Protein AF-A0A2G6C4S9-F1 (afdb_monomer)

Mean predicted aligned error: 8.13 Å

pLDDT: mean 86.04, std 10.57, range [40.78, 97.69]

Nearest PDB structures (foldseek):
  6byg-assembly1_B  TM=5.127E-01  e=8.769E-01  Xanthomonas citri pv. citri str. 306
  4c2i-assembly1_M  TM=1.473E-01  e=7.678E+00  Homo sapiens

Sequence (229 aa):
MTTTDKTKGFTIVELTLAILFVSILLLAFAVVTIRIGHMYEKGITIKTINQIGRETMDSLRRDVRRSESFLELKNSDSDNGNFRLCLKNVVYLGNYGKMLNSDSPGIDATRFKIDGKPARLVRIEGNDVRDKYCADVPKYDITADKRSELLVSDNTELAVHKLAVSPAVTHGISKLYKLDIEVGTNKKGSLDNNTRCRINHDDSLGAKPDFDYCSVVEFTTFVRIGGVE

Secondary structure (DSSP, 8-state):
--------PPPHHHHHHHHHHHHHHHHHHHHHHHHHHHHHHHHHHHHHHHHHHHHHHHHHHHHHHHHTT-EEEE---TTT-EEEEEESSEEEEEEBHHHHT---HHHHTTS-EETTEEPSSEEEESSSHHHHHSSSS---EESSSEEEESS--SS--EEEEEEEEEEEEEETTEEEEEEEEEEEE--TTSB-TTSPBP-S--GGGSS---TTT--EEEEEEEEEE----

Structure (mmCIF, N/CA/C/O backbone):
data_AF-A0A2G6C4S9-F1
#
_entry.id   AF-A0A2G6C4S9-F1
#
loop_
_atom_site.group_PDB
_atom_site.id
_atom_site.type_symbol
_atom_site.label_atom_id
_atom_site.label_alt_id
_atom_site.label_comp_id
_atom_site.label_asym_id
_atom_site.label_entity_id
_atom_site.label_seq_id
_atom_site.pdbx_PDB_ins_code
_atom_site.Cartn_x
_atom_site.Cartn_y
_atom_site.Cartn_z
_atom_site.occupancy
_atom_site.B_iso_or_equiv
_atom_site.auth_seq_id
_atom_site.auth_comp_id
_atom_site.auth_asym_id
_atom_site.auth_atom_id
_atom_site.pdbx_PDB_model_num
ATOM 1 N N . MET A 1 1 ? -31.822 -24.198 77.651 1.00 41.78 1 MET A N 1
ATOM 2 C CA . MET A 1 1 ? -32.301 -22.835 77.341 1.00 41.78 1 MET A CA 1
ATOM 3 C C . MET A 1 1 ? -31.693 -22.458 76.000 1.00 41.78 1 MET A C 1
ATOM 5 O O . MET A 1 1 ? -30.504 -22.196 75.929 1.00 41.78 1 MET A O 1
ATOM 9 N N . THR A 1 2 ? -32.455 -22.638 74.925 1.00 48.66 2 THR A N 1
ATOM 10 C CA . THR A 1 2 ? -32.004 -22.493 73.533 1.00 48.66 2 THR A CA 1
ATOM 11 C C . THR A 1 2 ? -32.031 -21.021 73.140 1.00 48.66 2 THR A C 1
ATOM 13 O O . THR A 1 2 ? -33.081 -20.386 73.206 1.00 48.66 2 THR A O 1
ATOM 16 N N . THR A 1 3 ? -30.880 -20.467 72.773 1.00 55.19 3 THR A N 1
ATOM 17 C CA . THR A 1 3 ? -30.750 -19.100 72.267 1.00 55.19 3 THR A CA 1
ATOM 18 C C . THR A 1 3 ? -31.385 -19.009 70.883 1.00 55.19 3 THR A C 1
ATOM 20 O O . THR A 1 3 ? -30.900 -19.615 69.933 1.00 55.19 3 THR A O 1
ATOM 23 N N . THR A 1 4 ? -32.494 -18.283 70.779 1.00 60.00 4 THR A N 1
ATOM 24 C CA . THR A 1 4 ? -33.170 -17.983 69.515 1.00 60.00 4 THR A CA 1
ATOM 25 C C . THR A 1 4 ? -32.316 -17.000 68.716 1.00 60.00 4 THR A C 1
ATOM 27 O O . THR A 1 4 ? -32.185 -15.837 69.104 1.00 60.00 4 THR A O 1
ATOM 30 N N . ASP A 1 5 ? -31.723 -17.459 67.616 1.00 60.75 5 ASP A N 1
ATOM 31 C CA . ASP A 1 5 ? -30.986 -16.599 66.692 1.00 60.75 5 ASP A CA 1
ATOM 32 C C . ASP A 1 5 ? -31.937 -15.575 66.057 1.00 60.75 5 ASP A C 1
ATOM 34 O O . ASP A 1 5 ? -32.899 -15.923 65.368 1.00 60.75 5 ASP A O 1
ATOM 38 N N . LYS A 1 6 ? -31.686 -14.285 66.303 1.00 61.12 6 LYS A N 1
ATOM 39 C CA . LYS A 1 6 ? -32.381 -13.186 65.621 1.00 61.12 6 LYS A CA 1
ATOM 40 C C . LYS A 1 6 ? -31.853 -13.095 64.191 1.00 61.12 6 LYS A C 1
ATOM 42 O O . LYS A 1 6 ? -30.813 -12.484 63.952 1.00 61.12 6 LYS A O 1
ATOM 47 N N . THR A 1 7 ? -32.593 -13.642 63.234 1.00 65.56 7 THR A N 1
ATOM 48 C CA . THR A 1 7 ? -32.354 -13.420 61.805 1.00 65.56 7 THR A CA 1
ATOM 49 C C . THR A 1 7 ? -32.662 -11.961 61.460 1.00 65.56 7 THR A C 1
ATOM 51 O O . THR A 1 7 ? -33.813 -11.537 61.363 1.00 65.56 7 THR A O 1
ATOM 54 N N . LYS A 1 8 ? -31.616 -11.140 61.323 1.00 72.00 8 LYS A N 1
ATOM 55 C CA . LYS A 1 8 ? -31.745 -9.772 60.809 1.00 72.00 8 LYS A CA 1
ATOM 56 C C . LYS A 1 8 ? -31.978 -9.841 59.297 1.00 72.00 8 LYS A C 1
ATOM 58 O O . LYS A 1 8 ? -31.098 -10.278 58.564 1.00 72.00 8 LYS A O 1
ATOM 63 N N . GLY A 1 9 ? -33.166 -9.442 58.846 1.00 73.62 9 GLY A N 1
ATOM 64 C CA . GLY A 1 9 ? -33.455 -9.230 57.426 1.00 73.62 9 GLY A CA 1
ATOM 65 C C . GLY A 1 9 ? -32.847 -7.919 56.924 1.00 73.62 9 GLY A C 1
ATOM 66 O O . GLY A 1 9 ? -32.728 -6.963 57.690 1.00 73.62 9 GLY A O 1
ATOM 67 N N . PHE A 1 10 ? -32.468 -7.877 55.646 1.00 77.81 10 PHE A N 1
ATOM 68 C CA . PHE A 1 10 ? -32.038 -6.645 54.983 1.00 77.81 10 PHE A CA 1
ATOM 69 C C . PHE A 1 10 ? -33.225 -5.711 54.745 1.00 77.81 10 PHE A C 1
ATOM 71 O O . PHE A 1 10 ? -34.331 -6.160 54.430 1.00 77.81 10 PHE A O 1
ATOM 78 N N . THR A 1 11 ? -32.994 -4.405 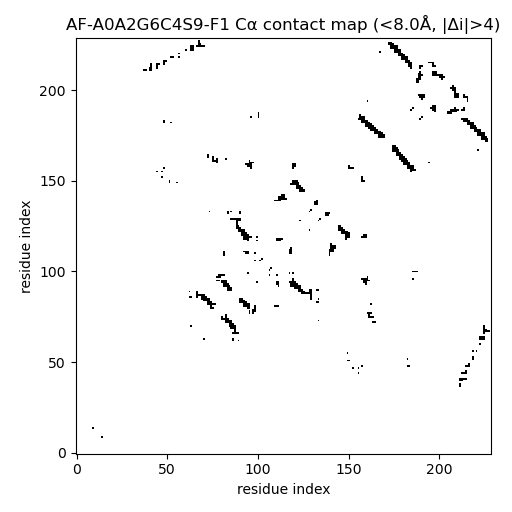54.856 1.00 89.56 11 THR A N 1
ATOM 79 C CA . THR A 1 11 ? -33.995 -3.417 54.444 1.00 89.56 11 THR A CA 1
ATOM 80 C C . THR A 1 11 ? -34.101 -3.366 52.919 1.00 89.56 11 THR A C 1
ATOM 82 O O . THR A 1 11 ? -33.126 -3.590 52.200 1.00 89.56 11 THR A O 1
ATOM 85 N N . ILE A 1 12 ? -35.288 -3.032 52.401 1.00 88.69 12 ILE A N 1
ATOM 86 C CA . ILE A 1 12 ? -35.506 -2.872 50.952 1.00 88.69 12 ILE A CA 1
ATOM 87 C C . ILE A 1 12 ? -34.517 -1.849 50.370 1.00 88.69 12 ILE A C 1
ATOM 89 O O . ILE A 1 12 ? -33.987 -2.055 49.282 1.00 88.69 12 ILE A O 1
ATOM 93 N N . VAL A 1 13 ? -34.205 -0.786 51.117 1.00 91.88 13 VAL A N 1
ATOM 94 C CA . VAL A 1 13 ? -33.258 0.251 50.687 1.00 91.88 13 VAL A CA 1
ATOM 95 C C . VAL A 1 13 ? -31.841 -0.311 50.529 1.00 91.88 13 VAL A C 1
ATOM 97 O O . VAL A 1 13 ? -31.242 -0.113 49.474 1.00 91.88 13 VAL A O 1
ATOM 100 N N . GLU A 1 14 ? -31.324 -1.071 51.501 1.00 88.19 14 GLU A N 1
ATOM 101 C CA . GLU A 1 14 ? -30.006 -1.723 51.391 1.00 88.19 14 GLU A CA 1
ATOM 102 C C . GLU A 1 14 ? -29.942 -2.691 50.207 1.00 88.19 14 GLU A C 1
ATOM 104 O O . GLU A 1 14 ? -28.963 -2.693 49.460 1.00 88.19 14 GLU A O 1
ATOM 109 N N . LEU A 1 15 ? -31.007 -3.470 49.988 1.00 89.50 15 LEU A N 1
ATOM 110 C CA . LEU A 1 15 ? -31.081 -4.404 48.867 1.00 89.50 15 LEU A CA 1
ATOM 111 C C . LEU A 1 15 ? -31.078 -3.669 47.518 1.00 89.50 15 LEU A C 1
ATOM 113 O O . LEU A 1 15 ? -30.343 -4.049 46.608 1.00 89.50 15 LEU A O 1
ATOM 117 N N . THR A 1 16 ? -31.860 -2.595 47.382 1.00 93.50 16 THR A N 1
ATOM 118 C CA . THR A 1 16 ? -31.899 -1.806 46.139 1.00 93.50 16 THR A CA 1
ATOM 119 C C . THR A 1 16 ? -30.567 -1.115 45.847 1.00 93.50 16 THR A C 1
ATOM 121 O O . THR A 1 16 ? -30.124 -1.123 44.699 1.00 93.50 16 THR A O 1
ATOM 124 N N . LEU A 1 17 ? -29.877 -0.597 46.870 1.00 93.12 17 LEU A N 1
ATOM 125 C CA . LEU A 1 17 ? -28.541 -0.011 46.724 1.00 93.12 17 LEU A CA 1
ATOM 126 C C . LEU A 1 17 ? -27.495 -1.054 46.315 1.00 93.12 17 LEU A C 1
ATOM 128 O O . LEU A 1 17 ? -26.679 -0.786 45.433 1.00 93.12 17 LEU A O 1
ATOM 132 N N . ALA A 1 18 ? -27.546 -2.254 46.900 1.00 94.12 18 ALA A N 1
ATOM 133 C CA . A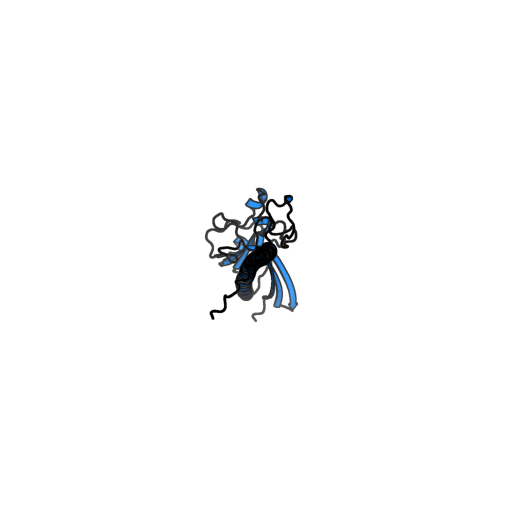LA A 1 18 ? -26.653 -3.348 46.529 1.00 94.12 18 ALA A CA 1
ATOM 134 C C . ALA A 1 18 ? -26.842 -3.765 45.059 1.00 94.12 18 ALA A C 1
ATOM 136 O O . ALA A 1 18 ? -25.866 -3.902 44.322 1.00 94.12 18 ALA A O 1
ATOM 137 N N . ILE A 1 19 ? -28.090 -3.902 44.599 1.00 94.69 19 ILE A N 1
ATOM 138 C CA . ILE A 1 19 ? -28.402 -4.267 43.207 1.00 94.69 19 ILE A CA 1
ATOM 139 C C . ILE A 1 19 ? -27.981 -3.162 42.227 1.00 94.69 19 ILE A C 1
ATOM 141 O O . ILE A 1 19 ? -27.442 -3.465 41.158 1.00 94.69 19 ILE A O 1
ATOM 145 N N . LEU A 1 20 ? -28.175 -1.886 42.580 1.00 96.56 20 LEU A N 1
ATOM 146 C CA . LEU A 1 20 ? -27.710 -0.752 41.772 1.00 96.56 20 LEU A CA 1
ATOM 147 C C . LEU A 1 20 ? -26.190 -0.783 41.590 1.00 96.56 20 LEU A C 1
ATOM 149 O O . LEU A 1 20 ? -25.705 -0.649 40.466 1.00 96.56 20 LEU A O 1
ATOM 153 N N . PHE A 1 21 ? -25.443 -1.022 42.669 1.00 96.44 21 PHE A N 1
ATOM 154 C CA . PHE A 1 21 ? -23.988 -1.121 42.606 1.00 96.44 21 PHE A CA 1
ATOM 155 C C . PHE A 1 21 ? -23.528 -2.264 41.689 1.00 96.44 21 PHE A C 1
ATOM 157 O O . PHE A 1 21 ? -22.690 -2.054 40.811 1.00 96.44 21 PHE A O 1
ATOM 164 N N . VAL A 1 22 ? -24.126 -3.452 41.828 1.00 96.38 22 VAL A N 1
ATOM 165 C CA . VAL A 1 22 ? -23.816 -4.609 40.968 1.00 96.38 22 VAL A CA 1
ATOM 166 C C . VAL A 1 22 ? -24.145 -4.319 39.500 1.00 96.38 22 VAL A C 1
ATOM 168 O O . VAL A 1 22 ? -23.368 -4.669 38.615 1.00 96.38 22 VAL A O 1
ATOM 171 N N . SER A 1 23 ? -25.253 -3.632 39.225 1.00 97.69 23 SER A N 1
ATOM 172 C CA . SER A 1 23 ? -25.663 -3.293 37.856 1.00 97.69 23 SER A CA 1
ATOM 173 C C . SER A 1 23 ? -24.677 -2.339 37.177 1.00 97.69 23 SER A C 1
ATOM 175 O O . SER A 1 23 ? -24.287 -2.559 36.030 1.00 97.69 23 SER A O 1
ATOM 177 N N . ILE A 1 24 ? -24.223 -1.306 37.895 1.00 96.94 24 ILE A N 1
ATOM 178 C CA . ILE A 1 24 ? -23.213 -0.364 37.392 1.00 96.94 24 ILE A CA 1
ATOM 179 C C . ILE A 1 24 ? -21.886 -1.089 37.143 1.00 96.94 24 ILE A C 1
ATOM 181 O O . ILE A 1 24 ? -21.251 -0.863 36.114 1.00 96.94 24 ILE A O 1
ATOM 185 N N . LEU A 1 25 ? -21.490 -1.995 38.043 1.00 97.62 25 LEU A N 1
ATOM 186 C CA . LEU A 1 25 ? -20.275 -2.795 37.891 1.00 97.62 25 LEU A CA 1
ATOM 187 C C . LEU A 1 25 ? -20.324 -3.674 36.631 1.00 97.62 25 LEU A C 1
ATOM 189 O O . LEU A 1 25 ? -19.357 -3.718 35.870 1.00 97.62 25 LEU A O 1
ATOM 193 N N . LEU A 1 26 ? -21.456 -4.337 36.380 1.00 97.62 26 LEU A N 1
ATOM 194 C CA . LEU A 1 26 ? -21.651 -5.160 35.184 1.00 97.62 26 LEU A CA 1
ATOM 195 C C . LEU A 1 26 ? -21.616 -4.325 33.899 1.00 97.62 26 LEU A C 1
ATOM 197 O O . LEU A 1 26 ? -21.018 -4.750 32.912 1.00 97.62 26 LEU A O 1
ATOM 201 N N . LEU A 1 27 ? -22.201 -3.125 33.912 1.00 97.06 27 LEU A N 1
ATOM 202 C CA . LEU A 1 27 ? -22.158 -2.217 32.766 1.00 97.06 27 LEU A CA 1
ATOM 203 C C . LEU A 1 27 ? -20.731 -1.729 32.496 1.00 97.06 27 LEU A C 1
ATOM 205 O O . LEU A 1 27 ? -20.285 -1.737 31.348 1.00 97.06 27 LEU A O 1
ATOM 209 N N . ALA A 1 28 ? -19.990 -1.363 33.544 1.00 96.81 28 ALA A N 1
ATOM 210 C CA . ALA A 1 28 ? -18.587 -0.982 33.423 1.00 96.81 28 ALA A CA 1
ATOM 211 C C . ALA A 1 28 ? -17.751 -2.120 32.818 1.00 96.81 28 ALA A C 1
ATOM 213 O O . ALA A 1 28 ? -16.982 -1.886 31.884 1.00 96.81 28 ALA A O 1
ATOM 214 N N . PHE A 1 29 ? -17.951 -3.356 33.285 1.00 96.94 29 PHE A N 1
ATOM 215 C CA . PHE A 1 29 ? -17.290 -4.532 32.724 1.00 96.94 29 PHE A CA 1
ATOM 216 C C . PHE A 1 29 ? -17.624 -4.727 31.239 1.00 96.94 29 PHE A C 1
ATOM 218 O O . PHE A 1 29 ? -16.713 -4.867 30.425 1.00 96.94 29 PHE A O 1
ATOM 225 N N . ALA A 1 30 ? -18.904 -4.650 30.866 1.00 96.94 30 ALA A N 1
ATOM 226 C CA . ALA A 1 30 ? -19.335 -4.794 29.477 1.00 96.94 30 ALA A CA 1
ATOM 227 C C . ALA A 1 30 ? -18.672 -3.759 28.551 1.00 96.94 30 ALA A C 1
ATOM 229 O O . ALA A 1 30 ? -18.169 -4.111 27.482 1.00 96.94 30 ALA A O 1
ATOM 230 N N . VAL A 1 31 ? -18.604 -2.492 28.975 1.00 96.19 31 VAL A N 1
ATOM 231 C CA . VAL A 1 31 ? -17.927 -1.433 28.212 1.00 96.19 31 VAL A CA 1
ATOM 232 C C . VAL A 1 31 ? -16.438 -1.738 28.052 1.00 96.19 31 VAL A C 1
ATOM 234 O O . VAL A 1 31 ? -15.907 -1.601 26.950 1.00 96.19 31 VAL A O 1
ATOM 237 N N . VAL A 1 32 ? -15.760 -2.181 29.113 1.00 96.44 32 VAL A N 1
ATOM 238 C CA . VAL A 1 32 ? -14.334 -2.539 29.052 1.00 96.44 32 VAL A CA 1
ATOM 239 C C . VAL A 1 32 ? -14.096 -3.686 28.070 1.00 96.44 32 VAL A C 1
ATOM 241 O O . VAL A 1 32 ? -13.198 -3.587 27.236 1.00 96.44 32 VAL A O 1
ATOM 244 N N . THR A 1 33 ? -14.918 -4.738 28.100 1.00 95.62 33 THR A N 1
ATOM 245 C CA . THR A 1 33 ? -14.799 -5.864 27.163 1.00 95.62 33 THR A CA 1
ATOM 246 C C . THR A 1 33 ? -14.946 -5.416 25.707 1.00 95.62 33 THR A C 1
ATOM 248 O O . THR A 1 33 ? -14.139 -5.813 24.868 1.00 95.62 33 THR A O 1
ATOM 251 N N . ILE A 1 34 ? -15.909 -4.537 25.407 1.00 92.62 34 ILE A N 1
ATOM 252 C CA . ILE A 1 34 ? -16.090 -3.973 24.058 1.00 92.62 34 ILE A CA 1
ATOM 253 C C . ILE A 1 34 ? -14.842 -3.193 23.622 1.00 92.62 34 ILE A C 1
ATOM 255 O O . ILE A 1 34 ? -14.347 -3.375 22.510 1.00 92.62 34 ILE A O 1
ATOM 259 N N . ARG A 1 35 ? -14.278 -2.358 24.506 1.00 90.50 35 ARG A N 1
ATOM 260 C CA . ARG A 1 35 ? -13.060 -1.586 24.202 1.00 90.50 35 ARG A CA 1
ATOM 261 C C . ARG A 1 35 ? -11.849 -2.477 23.937 1.00 90.50 35 ARG A C 1
ATOM 263 O O . ARG A 1 35 ? -11.090 -2.189 23.016 1.00 90.50 35 ARG A O 1
ATOM 270 N N . ILE A 1 36 ? -11.691 -3.562 24.693 1.00 92.56 36 ILE A N 1
ATOM 271 C CA . ILE A 1 36 ? -10.632 -4.551 24.453 1.00 92.56 36 ILE A CA 1
ATOM 272 C C . ILE A 1 36 ? -10.798 -5.190 23.067 1.00 92.56 36 ILE A C 1
ATOM 274 O O . ILE A 1 36 ? -9.808 -5.334 22.353 1.00 92.56 36 ILE A O 1
ATOM 278 N N . GLY A 1 37 ? -12.030 -5.517 22.662 1.00 90.62 37 GLY A N 1
ATOM 279 C CA . GLY A 1 37 ? -12.324 -6.053 21.329 1.00 90.62 37 GLY A CA 1
ATOM 280 C C . GLY A 1 37 ? -11.869 -5.120 20.203 1.00 90.62 37 GLY A C 1
ATOM 281 O O . GLY A 1 37 ? -11.103 -5.525 19.333 1.00 90.62 37 GLY A O 1
ATOM 282 N N . HIS A 1 38 ? -12.240 -3.843 20.279 1.00 89.50 38 HIS A N 1
ATOM 283 C CA . HIS A 1 38 ? -11.818 -2.829 19.307 1.00 89.50 38 HIS A CA 1
ATOM 284 C C . HIS A 1 38 ? -10.291 -2.654 19.239 1.00 89.50 38 HIS A C 1
ATOM 286 O O . HIS A 1 38 ? -9.703 -2.584 18.159 1.00 89.50 38 HIS A O 1
ATOM 292 N N . MET A 1 39 ? -9.613 -2.644 20.392 1.00 88.94 39 MET A N 1
ATOM 293 C CA . MET A 1 39 ? -8.147 -2.590 20.437 1.00 88.94 39 MET A CA 1
ATOM 294 C C . MET A 1 39 ? -7.496 -3.833 19.819 1.00 88.94 39 MET A C 1
ATOM 296 O O . MET A 1 39 ? -6.438 -3.725 19.197 1.00 88.94 39 MET A O 1
ATOM 300 N N . TYR A 1 40 ? -8.111 -5.004 19.988 1.00 92.19 40 TYR A N 1
ATOM 301 C CA . TYR A 1 40 ? -7.628 -6.256 19.419 1.00 92.19 40 TYR A CA 1
ATOM 302 C C . TYR A 1 40 ? -7.710 -6.257 17.889 1.00 92.19 40 TYR A C 1
ATOM 304 O O . TYR A 1 40 ? -6.715 -6.575 17.236 1.00 92.19 40 TYR A O 1
ATOM 312 N N . GLU A 1 41 ? -8.840 -5.832 17.316 1.00 88.38 41 GLU A N 1
ATOM 313 C CA . GLU A 1 41 ? -9.002 -5.692 15.861 1.00 88.38 41 GLU A CA 1
ATOM 314 C C . GLU A 1 41 ? -7.949 -4.749 15.276 1.00 88.38 41 GLU A C 1
ATOM 316 O O . GLU A 1 41 ? -7.223 -5.113 14.346 1.00 88.38 41 GLU A O 1
ATOM 321 N N . LYS A 1 42 ? -7.763 -3.584 15.905 1.00 90.31 42 LYS A N 1
ATOM 322 C CA . LYS A 1 42 ? -6.726 -2.628 15.510 1.00 90.31 42 LYS A CA 1
ATOM 323 C C . LYS A 1 42 ? -5.324 -3.218 15.591 1.00 90.31 42 LYS A C 1
ATOM 325 O O . LYS A 1 42 ? -4.501 -3.015 14.696 1.00 90.31 42 LYS A O 1
ATOM 330 N N . GLY A 1 43 ? -5.052 -3.970 16.656 1.00 91.69 43 GLY A N 1
ATOM 331 C CA . GLY A 1 43 ? -3.792 -4.677 16.852 1.00 91.69 43 GLY A CA 1
ATOM 332 C C . GLY A 1 43 ? -3.508 -5.686 15.739 1.00 91.69 43 GLY A C 1
ATOM 333 O O . GLY A 1 43 ? -2.392 -5.711 15.213 1.00 91.69 43 GLY A O 1
ATOM 334 N N . ILE A 1 44 ? -4.508 -6.476 15.330 1.00 91.62 44 ILE A N 1
ATOM 335 C CA . ILE A 1 44 ? -4.386 -7.405 14.196 1.00 91.62 44 ILE A CA 1
ATOM 336 C C . ILE A 1 44 ? -4.092 -6.645 12.905 1.00 91.62 44 ILE A C 1
ATOM 338 O O . ILE A 1 44 ? -3.177 -7.033 12.174 1.00 91.62 44 ILE A O 1
ATOM 342 N N . THR A 1 45 ? -4.819 -5.564 12.621 1.00 91.56 45 THR A N 1
ATOM 343 C CA . THR A 1 45 ? -4.625 -4.794 11.386 1.00 91.56 45 THR A CA 1
ATOM 344 C C . THR A 1 45 ? -3.223 -4.193 11.317 1.00 91.56 45 THR A C 1
ATOM 346 O O . THR A 1 45 ? -2.515 -4.387 10.327 1.00 91.56 45 THR A O 1
ATOM 349 N N . ILE A 1 46 ? -2.756 -3.561 12.399 1.00 92.94 46 ILE A N 1
ATOM 350 C CA . ILE A 1 46 ? -1.394 -3.012 12.491 1.00 92.94 46 ILE A CA 1
ATOM 351 C C . ILE A 1 46 ? -0.349 -4.118 12.328 1.00 92.94 46 ILE A C 1
ATOM 353 O O . ILE A 1 46 ? 0.650 -3.927 11.628 1.00 92.94 46 ILE A O 1
ATOM 357 N N . LYS A 1 47 ? -0.549 -5.281 12.959 1.00 93.38 47 LYS A N 1
ATOM 358 C CA . LYS A 1 47 ? 0.361 -6.426 12.821 1.00 93.38 47 LYS A CA 1
ATOM 359 C C . LYS A 1 47 ? 0.441 -6.889 11.367 1.00 93.38 47 LYS A C 1
ATOM 361 O O . LYS A 1 47 ? 1.545 -7.086 10.863 1.00 93.38 47 LYS A O 1
ATOM 366 N N . THR A 1 48 ? -0.706 -7.025 10.709 1.00 93.56 48 THR A N 1
ATOM 367 C CA . THR A 1 48 ? -0.826 -7.488 9.321 1.00 93.56 48 THR A CA 1
ATOM 368 C C . THR A 1 48 ? -0.136 -6.526 8.357 1.00 93.56 48 THR A C 1
ATOM 370 O O . THR A 1 48 ? 0.706 -6.954 7.572 1.00 93.56 48 THR A O 1
ATOM 373 N N . ILE A 1 49 ? -0.388 -5.216 8.486 1.00 94.06 49 ILE A N 1
ATOM 374 C CA . ILE A 1 49 ? 0.278 -4.175 7.684 1.00 94.06 49 ILE A CA 1
ATOM 375 C C . ILE A 1 49 ? 1.791 -4.221 7.882 1.00 94.06 49 ILE A C 1
ATOM 377 O O . ILE A 1 49 ? 2.549 -4.189 6.919 1.00 94.06 49 ILE A O 1
ATOM 381 N N . ASN A 1 50 ? 2.247 -4.334 9.128 1.00 94.25 50 ASN A N 1
ATOM 382 C CA . ASN A 1 50 ? 3.670 -4.400 9.438 1.00 94.25 50 ASN A CA 1
ATOM 383 C C . ASN A 1 50 ? 4.351 -5.648 8.873 1.00 94.25 50 ASN A C 1
ATOM 385 O O . ASN A 1 50 ? 5.495 -5.573 8.431 1.00 94.25 50 ASN A O 1
ATOM 389 N N . GLN A 1 51 ? 3.682 -6.799 8.918 1.00 93.88 51 GLN A N 1
ATOM 390 C CA . GLN A 1 51 ? 4.208 -8.035 8.354 1.00 93.88 51 GLN A CA 1
ATOM 391 C C . GLN A 1 51 ? 4.332 -7.921 6.832 1.00 93.88 51 GLN A C 1
ATOM 393 O O . GLN A 1 51 ? 5.437 -8.030 6.303 1.00 93.88 51 GLN A O 1
ATOM 398 N N . ILE A 1 52 ? 3.228 -7.601 6.159 1.00 93.88 52 ILE A N 1
ATOM 399 C CA . ILE A 1 52 ? 3.168 -7.480 4.701 1.00 93.88 52 ILE A CA 1
ATOM 400 C C . ILE A 1 52 ? 4.100 -6.371 4.192 1.00 93.88 52 ILE A C 1
ATOM 402 O O . ILE A 1 52 ? 4.811 -6.554 3.204 1.00 93.88 52 ILE A O 1
ATOM 406 N N . GLY A 1 53 ? 4.144 -5.227 4.876 1.00 93.12 53 GLY A N 1
ATOM 407 C CA . GLY A 1 53 ? 5.007 -4.104 4.521 1.00 93.12 53 GLY A CA 1
ATOM 408 C C . GLY A 1 53 ? 6.492 -4.451 4.623 1.00 93.12 53 GLY A C 1
ATOM 409 O O . GLY A 1 53 ? 7.259 -4.124 3.718 1.00 93.12 53 GLY A O 1
ATOM 410 N N . ARG A 1 54 ? 6.906 -5.190 5.664 1.00 93.00 54 ARG A N 1
ATOM 411 C CA . ARG A 1 54 ? 8.284 -5.701 5.770 1.00 93.00 54 ARG A CA 1
ATOM 412 C C . ARG A 1 54 ? 8.611 -6.701 4.666 1.00 93.00 54 ARG A C 1
ATOM 414 O O . ARG A 1 54 ? 9.635 -6.543 4.008 1.00 93.00 54 ARG A O 1
ATOM 421 N N . GLU A 1 55 ? 7.740 -7.678 4.422 1.00 93.81 55 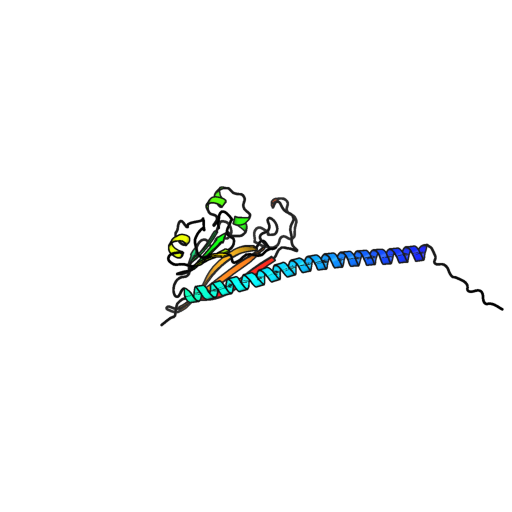GLU A N 1
ATOM 422 C CA . GLU A 1 55 ? 7.922 -8.674 3.355 1.00 93.81 55 GLU A CA 1
ATOM 423 C C . GLU A 1 55 ? 8.034 -8.009 1.971 1.00 93.81 55 GLU A C 1
ATOM 425 O O . GLU A 1 55 ? 8.933 -8.327 1.184 1.00 93.81 55 GLU A O 1
ATOM 430 N N . THR A 1 56 ? 7.182 -7.014 1.711 1.00 94.06 56 THR A N 1
ATOM 431 C CA . THR A 1 56 ? 7.193 -6.186 0.498 1.00 94.06 56 THR A CA 1
ATOM 432 C C . THR A 1 56 ? 8.494 -5.401 0.371 1.00 94.06 56 THR A C 1
ATOM 434 O O . THR A 1 56 ? 9.145 -5.439 -0.676 1.00 94.06 56 THR A O 1
ATOM 437 N N . MET A 1 57 ? 8.911 -4.712 1.435 1.00 93.38 57 MET A N 1
ATOM 438 C CA . MET A 1 57 ? 10.128 -3.904 1.443 1.00 93.38 57 MET A CA 1
ATOM 439 C C . MET A 1 57 ? 11.375 -4.766 1.228 1.00 93.38 57 MET A C 1
ATOM 441 O O . MET A 1 57 ? 12.275 -4.381 0.482 1.00 93.38 57 MET A O 1
ATOM 445 N N . ASP A 1 58 ? 11.428 -5.950 1.833 1.00 93.62 58 ASP A N 1
ATOM 446 C CA . ASP A 1 58 ? 12.537 -6.883 1.659 1.00 93.62 58 ASP A CA 1
ATOM 447 C C . ASP A 1 58 ? 12.569 -7.483 0.253 1.00 93.62 58 ASP A C 1
ATOM 449 O O . ASP A 1 58 ? 13.650 -7.621 -0.328 1.00 93.62 58 ASP A O 1
ATOM 453 N N . SER A 1 59 ? 11.409 -7.782 -0.340 1.00 93.31 59 SER A N 1
ATOM 454 C CA . SER A 1 59 ? 11.322 -8.141 -1.758 1.00 93.31 59 SER A CA 1
ATOM 455 C C . SER A 1 59 ? 11.878 -7.024 -2.641 1.00 93.31 59 SER A C 1
ATOM 457 O O . SER A 1 59 ? 12.772 -7.269 -3.455 1.00 93.31 59 SER A O 1
ATOM 459 N N . LEU A 1 60 ? 11.431 -5.786 -2.416 1.00 92.62 60 LEU A N 1
ATOM 460 C CA . LEU A 1 60 ? 11.845 -4.633 -3.205 1.00 92.62 60 LEU A CA 1
ATOM 461 C C . LEU A 1 60 ? 13.350 -4.372 -3.085 1.00 92.62 60 LEU A C 1
ATOM 463 O O . LEU A 1 60 ? 14.036 -4.250 -4.096 1.00 92.62 60 LEU A O 1
ATOM 467 N N . ARG A 1 61 ? 13.900 -4.375 -1.865 1.00 91.81 61 ARG A N 1
ATOM 468 C CA . ARG A 1 61 ? 15.349 -4.248 -1.620 1.00 91.81 61 ARG A CA 1
ATOM 469 C C . ARG A 1 61 ? 16.150 -5.309 -2.365 1.00 91.81 61 ARG A C 1
ATOM 471 O O . ARG A 1 61 ? 17.189 -4.995 -2.948 1.00 91.81 61 ARG A O 1
ATOM 478 N N . ARG A 1 62 ? 15.697 -6.569 -2.329 1.00 91.62 62 ARG A N 1
ATOM 479 C CA . ARG A 1 62 ? 16.371 -7.678 -3.020 1.00 91.62 62 ARG A CA 1
ATOM 480 C C . ARG A 1 62 ? 16.370 -7.480 -4.532 1.00 91.62 62 ARG A C 1
ATOM 482 O O . ARG A 1 62 ? 17.412 -7.694 -5.146 1.00 91.62 62 ARG A O 1
ATOM 489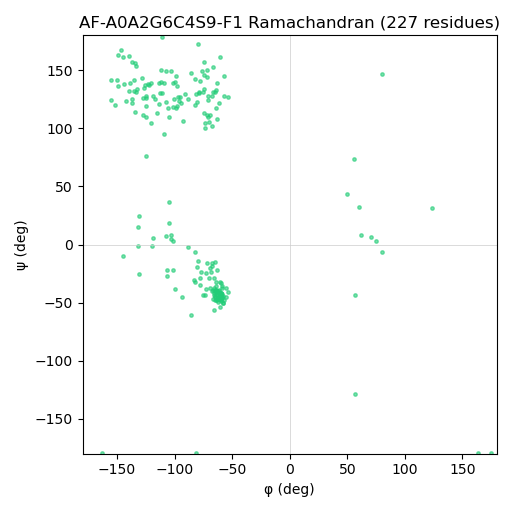 N N . ASP A 1 63 ? 15.256 -7.057 -5.118 1.00 92.50 63 ASP A N 1
ATOM 490 C CA . ASP A 1 63 ? 15.170 -6.847 -6.566 1.00 92.50 63 ASP A CA 1
ATOM 491 C C . ASP A 1 63 ? 15.935 -5.612 -7.028 1.00 92.50 63 ASP A C 1
ATOM 493 O O . ASP A 1 63 ? 16.614 -5.669 -8.049 1.00 92.50 63 ASP A O 1
ATOM 497 N N . VAL A 1 64 ? 15.904 -4.519 -6.261 1.00 90.50 64 VAL A N 1
ATOM 498 C CA . VAL A 1 64 ? 16.695 -3.324 -6.576 1.00 90.50 64 VAL A CA 1
ATOM 499 C C . VAL A 1 64 ? 18.184 -3.656 -6.578 1.00 90.50 64 VAL A C 1
ATOM 501 O O . VAL A 1 64 ? 18.886 -3.306 -7.524 1.00 90.50 64 VAL A O 1
ATOM 504 N N . ARG A 1 65 ? 18.661 -4.404 -5.573 1.00 87.56 65 ARG A N 1
ATOM 505 C CA . ARG A 1 65 ? 20.061 -4.845 -5.510 1.00 87.56 65 ARG A CA 1
ATOM 506 C C . ARG A 1 65 ? 20.455 -5.710 -6.713 1.00 87.56 65 ARG A C 1
ATOM 508 O O . ARG A 1 65 ? 21.602 -5.659 -7.136 1.00 87.56 65 ARG A O 1
ATOM 515 N N . ARG A 1 66 ? 19.516 -6.484 -7.267 1.00 87.06 66 ARG A N 1
ATOM 516 C CA . ARG A 1 66 ? 19.713 -7.297 -8.481 1.00 87.06 66 ARG A CA 1
ATOM 517 C C . ARG A 1 66 ? 19.587 -6.504 -9.785 1.00 87.06 66 ARG A C 1
ATOM 519 O O . ARG A 1 66 ? 20.034 -6.986 -10.816 1.00 87.06 66 ARG A O 1
ATOM 526 N N . SER A 1 67 ? 18.961 -5.326 -9.765 1.00 82.31 67 SER A N 1
ATOM 527 C CA . SER A 1 67 ? 18.689 -4.523 -10.966 1.00 82.31 67 SER A CA 1
ATOM 528 C C . SER A 1 67 ? 19.952 -3.883 -11.560 1.00 82.31 67 SER A C 1
ATOM 530 O O . SER A 1 67 ? 19.924 -3.467 -12.716 1.00 82.31 67 SER A O 1
ATOM 532 N N . GLU A 1 68 ? 21.049 -3.841 -10.788 1.00 73.31 68 GLU A N 1
ATOM 533 C CA . GLU A 1 68 ? 22.396 -3.316 -11.091 1.00 73.31 68 GLU A CA 1
ATOM 534 C C . GLU A 1 68 ? 22.468 -1.845 -11.529 1.00 73.31 68 GLU A C 1
ATOM 536 O O . GLU A 1 68 ? 23.324 -1.121 -11.031 1.00 73.31 68 GLU A O 1
ATOM 541 N N . SER A 1 69 ? 21.583 -1.361 -12.402 1.00 75.69 69 SER A N 1
ATOM 542 C CA . SER A 1 69 ? 21.702 -0.042 -13.033 1.00 75.69 69 SER A CA 1
ATOM 543 C C . SER A 1 69 ? 20.390 0.709 -13.281 1.00 75.69 69 SER A C 1
ATOM 545 O O . SER A 1 69 ? 20.450 1.891 -13.615 1.00 75.69 69 SER A O 1
ATOM 547 N N . PHE A 1 70 ? 19.215 0.089 -13.107 1.00 80.94 70 PHE A N 1
ATOM 548 C CA . PHE A 1 70 ? 17.938 0.719 -13.474 1.00 80.94 70 PHE A CA 1
ATOM 549 C C . PHE A 1 70 ? 16.926 0.778 -12.321 1.00 80.94 70 PHE A C 1
ATOM 551 O O . PHE A 1 70 ? 16.595 -0.250 -11.724 1.00 80.94 70 PHE A O 1
ATOM 558 N N . LEU A 1 71 ? 16.426 1.986 -12.045 1.00 89.19 71 LEU A N 1
ATOM 559 C CA . LEU A 1 71 ? 15.309 2.276 -11.143 1.00 89.19 71 LEU A CA 1
ATOM 560 C C . LEU A 1 71 ? 14.615 3.550 -11.610 1.00 89.19 71 LEU A C 1
ATOM 562 O O . LEU A 1 71 ? 15.222 4.620 -11.625 1.00 89.19 71 LEU A O 1
ATOM 566 N N . GLU A 1 72 ? 13.339 3.431 -11.940 1.00 91.00 72 GLU A N 1
ATOM 567 C CA . GLU A 1 72 ? 12.503 4.561 -12.327 1.00 91.00 72 GLU A CA 1
ATOM 568 C C . GLU A 1 72 ? 11.109 4.412 -11.720 1.00 91.00 72 GLU A C 1
ATOM 570 O O . GLU A 1 72 ? 10.498 3.349 -11.813 1.00 91.00 72 GLU A O 1
ATOM 575 N N . LEU A 1 73 ? 10.599 5.479 -11.107 1.00 92.56 73 LEU A N 1
ATOM 576 C CA . LEU A 1 73 ? 9.211 5.556 -10.666 1.00 92.56 73 LEU A CA 1
ATOM 577 C C . LEU A 1 73 ? 8.398 6.327 -11.709 1.00 92.56 73 LEU A C 1
ATOM 579 O O . LEU A 1 73 ? 8.653 7.505 -11.953 1.00 92.56 73 LEU A O 1
ATOM 583 N N . LYS A 1 74 ? 7.398 5.672 -12.295 1.00 92.06 74 LYS A N 1
ATOM 584 C CA . LYS A 1 74 ? 6.379 6.291 -13.146 1.00 92.06 74 LYS A CA 1
ATOM 585 C C . LYS A 1 74 ? 5.095 6.470 -12.339 1.00 92.06 74 LYS A C 1
ATOM 587 O O . LYS A 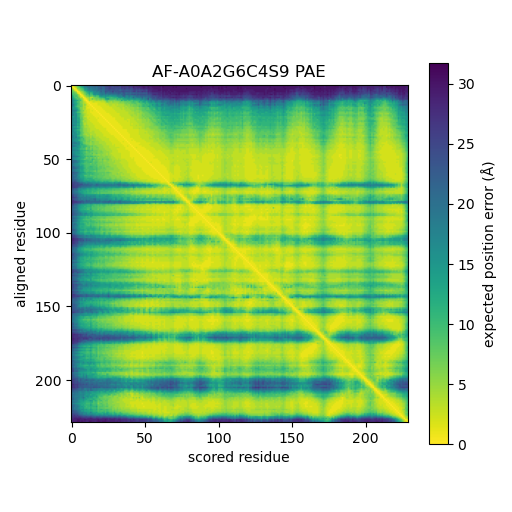1 74 ? 4.683 5.552 -11.629 1.00 92.06 74 LYS A O 1
ATOM 592 N N . ASN A 1 75 ? 4.438 7.615 -12.525 1.00 86.62 75 ASN A N 1
ATOM 593 C CA . ASN A 1 75 ? 3.179 7.985 -11.871 1.00 86.62 75 ASN A CA 1
ATOM 594 C C . ASN A 1 75 ? 3.275 7.932 -10.332 1.00 86.62 75 ASN A C 1
ATOM 596 O O . ASN A 1 75 ? 2.759 7.039 -9.665 1.00 86.62 75 ASN A O 1
ATOM 600 N N . SER A 1 76 ? 3.973 8.918 -9.764 1.00 82.06 76 SER A N 1
ATOM 601 C CA . SER A 1 76 ? 4.083 9.098 -8.308 1.00 82.06 76 SER A CA 1
ATOM 602 C C . SER A 1 76 ? 2.885 9.835 -7.694 1.00 82.06 76 SER A C 1
ATOM 604 O O . SER A 1 76 ? 2.828 9.971 -6.475 1.00 82.06 76 SER A O 1
ATOM 606 N N . ASP A 1 77 ? 1.968 10.344 -8.522 1.00 81.31 77 ASP A N 1
ATOM 607 C CA . ASP A 1 77 ? 0.798 11.095 -8.070 1.00 81.31 77 ASP A CA 1
ATOM 608 C C . ASP A 1 77 ? -0.237 10.146 -7.447 1.00 81.31 77 ASP A C 1
ATOM 610 O O . ASP A 1 77 ? -0.938 9.408 -8.147 1.00 81.31 77 ASP A O 1
ATOM 614 N N . SER A 1 78 ? -0.303 10.166 -6.115 1.00 77.00 78 SER A N 1
ATOM 615 C CA . SER A 1 78 ? -1.230 9.374 -5.307 1.00 77.00 78 SER A CA 1
ATOM 616 C C . SER A 1 78 ? -2.692 9.782 -5.478 1.00 77.00 78 SER A C 1
ATOM 618 O O . SER A 1 78 ? -3.583 8.997 -5.147 1.00 77.00 78 SER A O 1
ATOM 620 N N . ASP A 1 7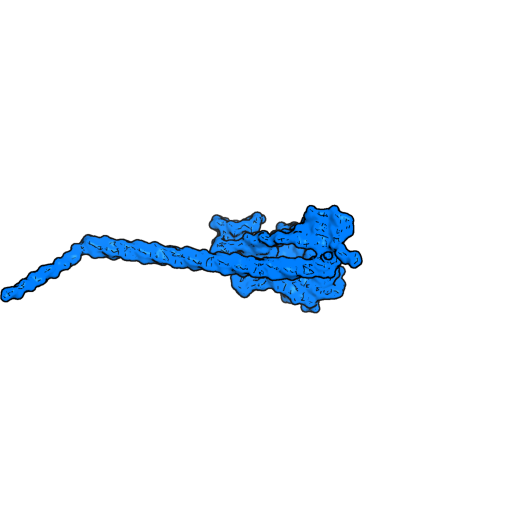9 ? -2.959 10.984 -5.996 1.00 72.00 79 ASP A N 1
ATOM 621 C CA . ASP A 1 79 ? -4.317 11.503 -6.118 1.00 72.00 79 ASP A CA 1
ATOM 622 C C . ASP A 1 79 ? -5.045 10.999 -7.364 1.00 72.00 79 ASP A C 1
ATOM 624 O O . ASP A 1 79 ? -6.266 10.838 -7.326 1.00 72.00 79 ASP A O 1
ATOM 628 N N . ASN A 1 80 ? -4.309 10.726 -8.444 1.00 63.47 80 ASN A N 1
ATOM 629 C CA . ASN A 1 80 ? -4.886 10.514 -9.775 1.00 63.47 80 ASN A CA 1
ATOM 630 C C . ASN A 1 80 ? -4.373 9.258 -10.496 1.00 63.47 80 ASN A C 1
ATOM 632 O O . ASN A 1 80 ? -4.547 9.142 -11.711 1.00 63.47 80 ASN A O 1
ATOM 636 N N . GLY A 1 81 ? -3.728 8.321 -9.792 1.00 78.81 81 GLY A N 1
ATOM 637 C CA . GLY A 1 81 ? -2.864 7.368 -10.479 1.00 78.81 81 GLY A CA 1
ATOM 638 C C . GLY A 1 81 ? -2.926 5.901 -10.078 1.00 78.81 81 GLY A C 1
ATOM 639 O O . GLY A 1 81 ? -3.259 5.484 -8.969 1.00 78.81 81 GLY A O 1
ATOM 640 N N . ASN A 1 82 ? -2.489 5.114 -11.048 1.00 91.44 82 ASN A N 1
ATOM 641 C CA . ASN A 1 82 ? -1.678 3.937 -10.811 1.00 91.44 82 ASN A CA 1
ATOM 642 C C . ASN A 1 82 ? -0.217 4.346 -10.574 1.00 91.44 82 ASN A C 1
ATOM 644 O O . ASN A 1 82 ? 0.154 5.493 -10.804 1.00 91.44 82 ASN A O 1
ATOM 648 N N . PHE A 1 83 ? 0.623 3.398 -10.186 1.00 93.31 83 PHE A N 1
ATOM 649 C CA . PHE A 1 83 ? 2.066 3.588 -10.104 1.00 93.31 83 PHE A CA 1
ATOM 650 C C . PHE A 1 83 ? 2.799 2.414 -10.730 1.00 93.31 83 PHE A C 1
ATOM 652 O O . PHE A 1 83 ? 2.282 1.294 -10.808 1.00 93.31 83 PHE A O 1
ATOM 659 N N . ARG A 1 84 ? 4.033 2.676 -11.163 1.00 94.19 84 ARG A N 1
ATOM 660 C CA . ARG A 1 84 ? 4.962 1.646 -11.624 1.00 94.19 84 ARG A CA 1
ATOM 661 C C . ARG A 1 84 ? 6.367 1.985 -11.172 1.00 94.19 84 ARG A C 1
ATOM 663 O O . ARG A 1 84 ? 6.896 3.038 -11.509 1.00 94.19 84 ARG A O 1
ATOM 670 N N . LEU A 1 85 ? 6.981 1.072 -10.447 1.00 94.75 85 LEU A N 1
ATOM 671 C CA . LEU A 1 85 ? 8.381 1.113 -10.098 1.00 94.75 85 LEU A CA 1
ATOM 672 C C . LEU A 1 85 ? 9.123 0.091 -10.953 1.00 94.75 85 LEU A C 1
ATOM 674 O O . LEU A 1 85 ? 8.969 -1.125 -10.819 1.00 94.75 85 LEU A O 1
ATOM 678 N N . CYS A 1 86 ? 9.903 0.632 -11.870 1.00 93.81 86 CYS A N 1
ATOM 679 C CA . CYS A 1 86 ? 10.519 -0.065 -12.972 1.00 93.81 86 CYS A CA 1
ATOM 680 C C . CYS A 1 86 ? 11.969 -0.391 -12.639 1.00 93.81 86 CYS A C 1
ATOM 682 O O . CYS A 1 86 ? 12.788 0.507 -12.435 1.00 93.81 86 CYS A O 1
ATOM 684 N N . LEU A 1 87 ? 12.277 -1.684 -12.595 1.00 92.81 87 LEU A N 1
ATOM 685 C CA . LEU A 1 87 ? 13.626 -2.236 -12.496 1.00 92.81 87 LEU A CA 1
ATOM 686 C C . LEU A 1 87 ? 13.973 -2.920 -13.828 1.00 92.81 87 LEU A C 1
ATOM 688 O O . LEU A 1 87 ? 13.159 -2.960 -14.750 1.00 92.81 87 LEU A O 1
ATOM 692 N N . LYS A 1 88 ? 15.187 -3.464 -13.951 1.00 88.75 88 LYS A N 1
ATOM 693 C CA . LYS A 1 88 ? 15.656 -4.105 -15.189 1.00 88.75 88 LYS A CA 1
ATOM 694 C C . LYS A 1 88 ? 14.792 -5.309 -15.596 1.00 88.75 88 LYS A C 1
ATOM 696 O O . LYS A 1 88 ? 14.276 -5.335 -16.705 1.00 88.75 88 LYS A O 1
ATOM 701 N N . ASN A 1 89 ? 14.604 -6.263 -14.679 1.00 89.50 89 ASN A N 1
ATOM 702 C CA . ASN A 1 89 ? 13.896 -7.535 -14.928 1.00 89.50 89 ASN A CA 1
ATOM 703 C C . ASN A 1 89 ? 12.638 -7.712 -14.059 1.00 89.50 89 ASN A C 1
ATOM 705 O O . ASN A 1 89 ? 12.042 -8.789 -14.014 1.00 89.50 89 ASN A O 1
ATOM 709 N N . VAL A 1 90 ? 12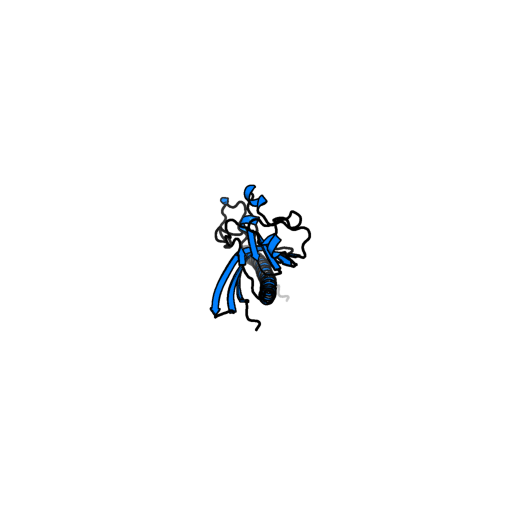.280 -6.679 -13.296 1.00 93.94 90 VAL A N 1
ATOM 710 C CA . VAL A 1 90 ? 11.158 -6.706 -12.357 1.00 93.94 90 VAL A CA 1
ATOM 711 C C . VAL A 1 90 ? 10.408 -5.386 -12.457 1.00 93.94 90 VAL A C 1
ATOM 713 O O . VAL A 1 90 ? 11.018 -4.322 -12.535 1.00 93.94 90 VAL A O 1
ATOM 716 N N . VAL A 1 91 ? 9.083 -5.439 -12.429 1.00 94.94 91 VAL A N 1
ATOM 717 C CA . VAL A 1 91 ? 8.236 -4.250 -12.320 1.00 94.94 91 VAL A CA 1
ATOM 718 C C . VAL A 1 91 ? 7.312 -4.433 -11.133 1.00 94.94 91 VAL A C 1
ATOM 720 O O . VAL A 1 91 ? 6.630 -5.450 -11.015 1.00 94.94 91 VAL A O 1
ATOM 723 N N . TYR A 1 92 ? 7.302 -3.443 -10.251 1.00 95.88 92 TYR A N 1
ATOM 724 C CA . TYR A 1 92 ? 6.292 -3.314 -9.215 1.00 95.88 92 TYR A CA 1
ATOM 725 C C . TYR A 1 92 ? 5.236 -2.351 -9.729 1.00 95.88 92 TYR A C 1
ATOM 727 O O . TYR A 1 92 ? 5.565 -1.230 -10.096 1.00 95.88 92 TYR A O 1
ATOM 735 N N . LEU A 1 93 ? 3.980 -2.760 -9.780 1.00 95.38 93 LEU A N 1
ATOM 736 C CA . LEU A 1 93 ? 2.897 -1.900 -10.242 1.00 95.38 93 LEU A CA 1
ATOM 737 C C . LEU A 1 93 ? 1.651 -2.090 -9.393 1.00 95.38 93 LEU A C 1
ATOM 739 O O . LEU A 1 93 ? 1.513 -3.085 -8.681 1.00 95.38 93 LEU A O 1
ATOM 743 N N . GLY A 1 94 ? 0.743 -1.133 -9.466 1.00 94.75 94 GLY A N 1
ATOM 744 C CA . GLY A 1 94 ? -0.497 -1.184 -8.714 1.00 94.75 94 GLY A CA 1
ATOM 745 C C . GLY A 1 94 ? -1.301 0.090 -8.869 1.00 94.75 94 GLY A C 1
ATOM 746 O O . GLY A 1 94 ? -0.908 1.012 -9.584 1.00 94.75 94 GLY A O 1
ATOM 747 N N . ASN A 1 95 ? -2.441 0.124 -8.196 1.00 93.44 95 ASN A N 1
ATOM 748 C CA . ASN A 1 95 ? -3.305 1.292 -8.137 1.00 93.44 95 ASN A CA 1
ATOM 749 C C . ASN A 1 95 ? -3.242 1.890 -6.732 1.00 93.44 95 ASN A C 1
ATOM 751 O O . ASN A 1 95 ? -3.259 1.145 -5.748 1.00 93.44 95 ASN A O 1
ATOM 755 N N . TYR A 1 96 ? -3.190 3.219 -6.626 1.00 93.44 96 TYR A N 1
ATOM 756 C CA . TYR A 1 96 ? -3.267 3.860 -5.316 1.00 93.44 96 TYR A CA 1
ATOM 757 C C . TYR A 1 96 ? -4.652 3.657 -4.686 1.00 93.44 96 TYR A C 1
ATOM 759 O O . TYR A 1 96 ? -5.660 3.512 -5.385 1.00 93.44 96 TYR A O 1
ATOM 767 N N . GLY A 1 97 ? -4.719 3.677 -3.354 1.00 91.31 97 GLY A N 1
ATOM 768 C CA . GLY A 1 97 ? -5.949 3.431 -2.597 1.00 91.31 97 GLY A CA 1
ATOM 769 C C . GLY A 1 97 ? -7.128 4.318 -3.010 1.00 91.31 97 GLY A C 1
ATOM 770 O O . GLY A 1 97 ? -8.248 3.833 -3.196 1.00 91.31 97 GLY A O 1
ATOM 771 N N . LYS A 1 98 ? -6.864 5.604 -3.269 1.00 88.44 98 LYS A N 1
ATOM 772 C CA . LYS A 1 98 ? -7.861 6.570 -3.759 1.00 88.44 98 LYS A CA 1
ATOM 773 C C . LYS A 1 98 ? -8.439 6.174 -5.122 1.00 88.44 98 LYS A C 1
ATOM 775 O O . LYS A 1 98 ? -9.647 6.264 -5.331 1.00 88.44 98 LYS A O 1
ATOM 780 N N . MET A 1 99 ? -7.593 5.665 -6.021 1.00 88.56 99 MET A N 1
ATOM 781 C CA . MET A 1 99 ? -8.006 5.169 -7.333 1.00 88.56 99 MET A CA 1
ATOM 782 C C . MET A 1 99 ? -8.867 3.910 -7.211 1.00 88.56 99 MET A C 1
ATOM 784 O O . MET A 1 99 ? -9.851 3.784 -7.936 1.00 88.56 99 MET A O 1
ATOM 788 N N . LEU A 1 100 ? -8.529 2.995 -6.296 1.00 89.19 100 LEU A N 1
ATOM 789 C CA . LEU A 1 100 ? -9.293 1.767 -6.039 1.00 89.19 100 LEU A CA 1
ATOM 790 C C . LEU A 1 100 ? -10.700 2.051 -5.492 1.00 89.19 100 LEU A C 1
ATOM 792 O O . LEU A 1 100 ? -11.629 1.321 -5.813 1.00 89.19 100 LEU A O 1
ATOM 796 N N . ASN A 1 101 ? -10.859 3.126 -4.717 1.00 87.25 101 ASN A N 1
ATOM 797 C CA . ASN A 1 101 ? -12.138 3.538 -4.127 1.00 87.25 101 ASN A CA 1
ATOM 798 C C . ASN A 1 101 ? -12.985 4.464 -5.016 1.00 87.25 101 ASN A C 1
ATOM 800 O O . ASN A 1 101 ? -14.078 4.869 -4.613 1.00 87.25 101 ASN A O 1
ATOM 804 N N . SER A 1 102 ? -12.486 4.835 -6.197 1.00 83.62 102 SER A N 1
ATOM 805 C CA . SER A 1 102 ? -13.219 5.688 -7.129 1.00 83.62 102 SER A CA 1
ATOM 806 C C . SER A 1 102 ? -14.224 4.885 -7.961 1.00 83.62 102 SER A C 1
ATOM 808 O O . SER A 1 102 ? -13.921 3.788 -8.415 1.00 83.62 102 SER A O 1
ATOM 810 N N . ASP A 1 103 ? -15.393 5.452 -8.243 1.00 79.25 103 ASP A N 1
ATOM 811 C CA . ASP A 1 103 ? -16.395 4.835 -9.128 1.00 79.25 103 ASP A CA 1
ATOM 812 C C . ASP A 1 103 ? -16.417 5.488 -10.527 1.00 79.25 103 ASP A C 1
ATOM 814 O O . ASP A 1 103 ? -17.286 5.206 -11.351 1.00 79.25 103 ASP A O 1
ATOM 818 N N . SER A 1 104 ? -15.461 6.377 -10.819 1.00 79.25 104 SER A N 1
ATOM 819 C CA . SER A 1 104 ? -15.429 7.137 -12.071 1.00 79.25 104 SER A CA 1
ATOM 820 C C . SER A 1 104 ? -15.069 6.250 -13.279 1.00 79.25 104 SER A C 1
ATOM 822 O O . SER A 1 104 ? -13.974 5.679 -13.304 1.00 79.25 104 SER A O 1
ATOM 824 N N . PRO A 1 105 ? -15.895 6.201 -14.345 1.00 68.62 105 PRO A N 1
ATOM 825 C CA . PRO A 1 105 ? -15.655 5.347 -15.518 1.00 68.62 105 PRO A CA 1
ATOM 826 C C . PRO A 1 105 ? -14.328 5.622 -16.242 1.00 68.62 105 PRO A C 1
ATOM 828 O O . PRO A 1 105 ? -13.670 4.696 -16.707 1.00 68.62 105 PRO A O 1
ATOM 831 N N . GLY A 1 106 ? -13.897 6.888 -16.301 1.00 72.75 106 GLY A N 1
ATOM 832 C CA . GLY A 1 106 ? -12.625 7.277 -16.925 1.00 72.75 106 GLY A CA 1
ATOM 833 C C . GLY A 1 106 ? -11.381 6.807 -16.162 1.00 72.75 106 GLY A C 1
ATOM 834 O O . GLY A 1 106 ? -10.308 6.703 -16.748 1.00 72.75 106 GLY A O 1
ATOM 835 N N . ILE A 1 107 ? -11.524 6.486 -14.872 1.00 75.75 107 ILE A N 1
ATOM 836 C CA . ILE A 1 107 ? -10.439 5.960 -14.037 1.00 75.75 107 ILE A CA 1
ATOM 837 C C . ILE A 1 107 ? -10.286 4.452 -14.253 1.00 75.75 107 ILE A C 1
ATOM 839 O O . ILE A 1 107 ? -9.172 3.939 -14.232 1.00 75.75 107 ILE A O 1
ATOM 843 N N . ASP A 1 108 ? -11.373 3.731 -14.527 1.00 77.19 108 ASP A N 1
ATOM 844 C CA . ASP A 1 108 ? -11.329 2.273 -14.665 1.00 77.19 108 ASP A CA 1
ATOM 845 C C . ASP A 1 108 ? -10.516 1.789 -15.882 1.00 77.19 108 ASP A C 1
ATOM 847 O O . ASP A 1 108 ? -9.897 0.724 -15.832 1.00 77.19 108 ASP A O 1
ATOM 851 N N . ALA A 1 109 ? -10.459 2.598 -16.946 1.00 78.31 109 ALA A N 1
ATOM 852 C CA . ALA A 1 109 ? -9.694 2.305 -18.159 1.00 78.31 109 ALA A CA 1
ATOM 853 C C . ALA A 1 109 ? -8.168 2.334 -17.951 1.00 78.31 109 ALA A C 1
ATOM 855 O O . ALA A 1 109 ? -7.437 1.693 -18.702 1.00 78.31 109 ALA A O 1
ATOM 856 N N . THR A 1 110 ? -7.683 3.057 -16.938 1.00 85.25 110 THR A N 1
ATOM 857 C CA . THR A 1 110 ? -6.249 3.195 -16.631 1.00 85.25 110 THR A CA 1
ATOM 858 C C . THR A 1 110 ? -5.840 2.425 -15.377 1.00 85.25 110 THR A C 1
ATOM 860 O O . THR A 1 110 ? -4.703 2.550 -14.914 1.00 85.25 110 THR A O 1
ATOM 863 N N . ARG A 1 111 ? -6.737 1.613 -14.804 1.00 89.81 111 ARG A N 1
ATOM 864 C CA . ARG A 1 111 ? -6.405 0.735 -13.677 1.00 89.81 111 ARG A CA 1
ATOM 865 C C . ARG A 1 111 ? -5.596 -0.452 -14.145 1.00 89.81 111 ARG A C 1
ATOM 867 O O . ARG A 1 111 ? -6.010 -1.156 -15.062 1.00 89.81 111 ARG A O 1
ATOM 874 N N . PHE A 1 112 ? -4.517 -0.755 -13.430 1.00 92.81 112 PHE A N 1
ATOM 875 C CA . PHE A 1 112 ? -3.913 -2.074 -13.561 1.00 92.81 112 PHE A CA 1
ATOM 876 C C . PHE A 1 112 ? -4.885 -3.132 -13.058 1.00 92.81 112 PHE A C 1
ATOM 878 O O . PHE A 1 112 ? -5.439 -2.998 -11.963 1.00 92.81 112 PHE A O 1
ATOM 885 N N . LYS A 1 113 ? -5.086 -4.178 -13.852 1.00 92.69 113 LYS A N 1
ATOM 886 C CA . LYS A 1 113 ? -5.970 -5.292 -13.536 1.00 92.69 113 LYS A CA 1
ATOM 887 C C . LYS A 1 113 ? -5.202 -6.601 -13.651 1.00 92.69 113 LYS A C 1
ATOM 889 O O . LYS A 1 113 ? -4.414 -6.785 -14.572 1.00 92.69 113 LYS A O 1
ATOM 894 N N . ILE A 1 114 ? -5.422 -7.492 -12.696 1.00 90.69 114 ILE A N 1
ATOM 895 C CA . ILE A 1 114 ? -5.027 -8.894 -12.762 1.00 90.69 114 ILE A CA 1
ATOM 896 C C . ILE A 1 114 ? -6.290 -9.699 -13.010 1.00 90.69 114 ILE A C 1
ATOM 898 O O . ILE A 1 114 ? -7.193 -9.691 -12.173 1.00 90.69 114 ILE A O 1
ATOM 902 N N . ASP A 1 115 ? -6.348 -10.388 -14.146 1.00 89.00 115 ASP A N 1
ATOM 903 C CA . ASP A 1 115 ? -7.476 -11.249 -14.518 1.00 89.00 115 ASP A CA 1
ATOM 904 C C . ASP A 1 115 ? -8.831 -10.524 -14.357 1.00 89.00 115 ASP A C 1
ATOM 906 O O . ASP A 1 115 ? -9.792 -11.042 -13.785 1.00 89.00 115 ASP A O 1
ATOM 910 N N . GLY A 1 116 ? -8.878 -9.260 -14.793 1.00 86.88 116 GLY A N 1
ATOM 911 C CA . GLY A 1 116 ? -10.055 -8.393 -14.693 1.00 86.88 116 GLY A CA 1
ATOM 912 C C . GLY A 1 116 ? -10.300 -7.731 -13.328 1.00 86.88 116 GLY A C 1
ATOM 913 O O . GLY A 1 116 ? -11.174 -6.869 -13.238 1.00 86.88 116 GLY A O 1
ATOM 914 N N . LYS A 1 117 ? -9.535 -8.053 -12.277 1.00 88.94 117 LYS A N 1
ATOM 915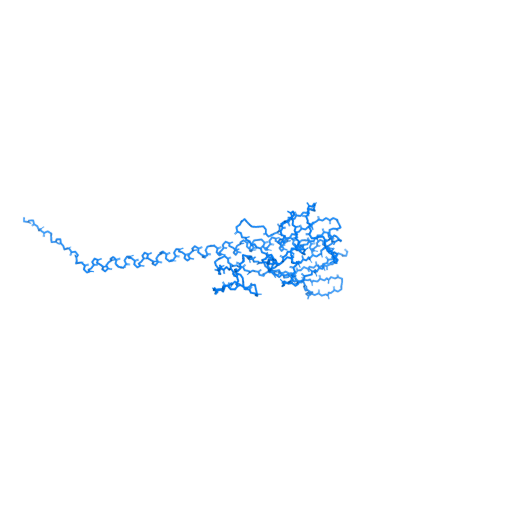 C CA . LYS A 1 117 ? -9.666 -7.445 -10.938 1.00 88.94 117 LYS A CA 1
ATOM 916 C C . LYS A 1 117 ? -8.626 -6.346 -10.706 1.00 88.94 117 LYS A C 1
ATOM 918 O O . LYS A 1 117 ? -7.473 -6.545 -11.077 1.00 88.94 117 LYS A O 1
ATOM 923 N N . PRO A 1 118 ? -8.969 -5.212 -10.069 1.00 90.38 118 PRO A N 1
ATOM 924 C CA . PRO A 1 118 ? -8.000 -4.156 -9.784 1.00 90.38 118 PRO A CA 1
ATOM 925 C C . PRO A 1 118 ? -6.802 -4.656 -8.968 1.00 90.38 118 PRO A C 1
ATOM 927 O O . PRO A 1 118 ? -6.958 -5.244 -7.901 1.00 90.38 118 PRO A O 1
ATOM 930 N N . ALA A 1 119 ? -5.600 -4.386 -9.466 1.00 92.31 119 ALA A N 1
ATOM 931 C CA . ALA A 1 119 ? -4.348 -4.740 -8.814 1.00 92.31 119 ALA A CA 1
ATOM 932 C C . ALA A 1 119 ? -4.010 -3.748 -7.690 1.00 92.31 119 ALA A C 1
ATOM 934 O O . ALA A 1 119 ? -4.007 -2.535 -7.910 1.00 92.31 119 ALA A O 1
ATOM 935 N N . ARG A 1 120 ? -3.674 -4.237 -6.493 1.00 92.69 120 ARG A N 1
ATOM 936 C CA . ARG A 1 120 ? -3.263 -3.376 -5.366 1.00 92.69 120 ARG A CA 1
ATOM 937 C C . ARG A 1 120 ? -1.772 -3.063 -5.418 1.00 92.69 120 ARG A C 1
ATOM 939 O O . ARG A 1 120 ? -1.376 -1.910 -5.550 1.00 92.69 120 ARG A O 1
ATOM 946 N N . LEU A 1 121 ? -0.951 -4.106 -5.360 1.00 95.06 121 LEU A N 1
ATOM 947 C CA . LEU A 1 121 ? 0.493 -4.045 -5.556 1.00 95.06 121 LEU A CA 1
ATOM 948 C C . LEU A 1 121 ? 0.978 -5.413 -6.015 1.00 95.06 121 LEU A C 1
ATOM 950 O O . LEU A 1 121 ? 0.769 -6.424 -5.342 1.00 95.06 121 LEU A O 1
ATOM 954 N N . VAL A 1 122 ? 1.650 -5.426 -7.152 1.00 95.06 122 VAL A N 1
ATOM 955 C CA . VAL A 1 122 ? 2.028 -6.638 -7.860 1.00 95.06 122 VAL A CA 1
ATOM 956 C C . VAL A 1 122 ? 3.476 -6.515 -8.257 1.00 95.06 122 VAL A C 1
ATOM 958 O O . VAL A 1 122 ? 3.884 -5.524 -8.858 1.00 95.06 122 VAL A O 1
ATOM 961 N N . ARG A 1 123 ? 4.237 -7.557 -7.959 1.00 95.75 123 ARG A N 1
ATOM 962 C CA . ARG A 1 123 ? 5.571 -7.773 -8.493 1.00 95.75 123 ARG A CA 1
ATOM 963 C C . ARG A 1 123 ? 5.464 -8.674 -9.712 1.00 95.75 123 ARG A C 1
ATOM 965 O O . ARG A 1 123 ? 4.994 -9.801 -9.591 1.00 95.75 123 ARG A O 1
ATOM 972 N N . ILE A 1 124 ? 5.933 -8.203 -10.858 1.00 94.94 124 ILE A N 1
ATOM 973 C CA . ILE A 1 124 ? 6.013 -8.972 -12.101 1.00 94.94 124 ILE A CA 1
ATOM 974 C C . ILE A 1 124 ? 7.486 -9.181 -12.435 1.00 94.94 124 ILE A C 1
ATOM 976 O O . ILE A 1 124 ? 8.264 -8.230 -12.426 1.00 94.94 124 ILE A O 1
ATOM 980 N N . GLU A 1 125 ? 7.870 -10.419 -12.721 1.00 93.06 125 GLU A N 1
ATOM 981 C CA . GLU A 1 125 ? 9.238 -10.804 -13.062 1.00 93.06 125 GLU A CA 1
ATOM 982 C C . GLU A 1 125 ? 9.281 -11.430 -14.451 1.00 93.06 125 GLU A C 1
ATOM 984 O O . GLU A 1 125 ? 8.440 -12.256 -14.801 1.00 93.06 125 GLU A O 1
ATOM 989 N N . GLY A 1 126 ? 10.298 -11.082 -15.230 1.00 89.00 126 GLY A N 1
ATOM 990 C CA . GLY A 1 126 ? 10.539 -11.727 -16.509 1.00 89.00 126 GLY A CA 1
ATOM 991 C C . GLY A 1 126 ? 11.481 -10.935 -17.394 1.00 89.00 126 GLY A C 1
ATOM 992 O O . GLY A 1 126 ? 11.951 -9.854 -17.038 1.00 89.00 126 GLY A O 1
ATOM 993 N N . ASN A 1 127 ? 11.720 -11.483 -18.578 1.00 82.94 127 ASN A N 1
ATOM 994 C CA . ASN A 1 127 ? 12.405 -10.764 -19.640 1.00 82.94 127 ASN A CA 1
ATOM 995 C C . ASN A 1 127 ? 11.400 -9.799 -20.294 1.00 82.94 127 ASN A C 1
ATOM 997 O O . ASN A 1 127 ? 10.216 -10.119 -20.417 1.00 82.94 127 ASN A O 1
ATOM 1001 N N . ASP A 1 128 ? 11.856 -8.594 -20.634 1.00 86.19 128 ASP A N 1
ATOM 1002 C CA . ASP A 1 128 ? 11.085 -7.541 -21.319 1.00 86.19 128 ASP A CA 1
ATOM 1003 C C . ASP A 1 128 ? 9.854 -7.002 -20.562 1.00 86.19 128 ASP A C 1
ATOM 1005 O O . ASP A 1 128 ? 9.089 -6.194 -21.089 1.00 86.19 128 ASP A O 1
ATOM 1009 N N . VAL A 1 129 ? 9.653 -7.388 -19.295 1.00 90.12 129 VAL A N 1
ATOM 1010 C CA . VAL A 1 129 ? 8.540 -6.879 -18.466 1.00 90.12 129 VAL A CA 1
ATOM 1011 C C . VAL A 1 129 ? 8.609 -5.363 -18.299 1.00 90.12 129 VAL A C 1
ATOM 1013 O O . VAL A 1 129 ? 7.579 -4.692 -18.275 1.00 90.12 129 VAL A O 1
ATOM 1016 N N . ARG A 1 130 ? 9.823 -4.804 -18.262 1.00 89.81 130 ARG A N 1
ATOM 1017 C CA . ARG A 1 130 ? 10.038 -3.359 -18.266 1.00 89.81 130 ARG A CA 1
ATOM 1018 C C . ARG A 1 130 ? 9.459 -2.729 -19.527 1.00 89.81 130 ARG A C 1
ATOM 1020 O O . ARG A 1 130 ? 8.711 -1.768 -19.427 1.00 89.81 130 ARG A O 1
ATOM 1027 N N . ASP A 1 131 ? 9.748 -3.277 -20.697 1.00 89.31 131 ASP A N 1
ATOM 1028 C CA . ASP A 1 131 ? 9.330 -2.661 -21.956 1.00 89.31 131 ASP A CA 1
ATOM 1029 C C . ASP A 1 131 ? 7.804 -2.759 -22.147 1.00 89.31 131 ASP A C 1
ATOM 1031 O O . ASP A 1 131 ? 7.189 -1.857 -22.707 1.00 89.31 131 ASP A O 1
ATOM 1035 N N . LYS A 1 132 ? 7.160 -3.791 -21.582 1.00 90.81 132 LYS A N 1
ATOM 1036 C CA . LYS A 1 132 ? 5.692 -3.940 -21.579 1.00 90.81 132 LYS A CA 1
ATOM 1037 C C . LYS A 1 132 ? 4.974 -2.993 -20.615 1.00 90.81 132 LYS A C 1
ATOM 1039 O O . LYS A 1 132 ? 3.913 -2.460 -20.942 1.00 90.81 132 LYS A O 1
ATOM 1044 N N . TYR A 1 133 ? 5.503 -2.837 -19.401 1.00 91.88 133 TYR A N 1
ATOM 1045 C CA . TYR A 1 133 ? 4.786 -2.166 -18.313 1.00 91.88 133 TYR A CA 1
ATOM 1046 C C . TYR A 1 133 ? 5.316 -0.771 -18.001 1.00 91.88 133 TYR A C 1
ATOM 1048 O O . TYR A 1 133 ? 4.572 0.042 -17.470 1.00 91.88 133 TYR A O 1
ATOM 1056 N N . CYS A 1 134 ? 6.553 -0.444 -18.356 1.00 91.19 134 CYS A N 1
ATOM 1057 C CA . CYS A 1 134 ? 7.173 0.858 -18.096 1.00 91.19 134 CYS A CA 1
ATOM 1058 C C . CYS A 1 134 ? 7.201 1.785 -19.315 1.00 91.19 134 CYS A C 1
ATOM 1060 O O . CYS A 1 134 ? 7.702 2.902 -19.203 1.00 91.19 134 CYS A O 1
ATOM 1062 N N . ALA A 1 135 ? 6.625 1.354 -20.443 1.00 88.38 135 ALA A N 1
ATOM 1063 C CA . ALA A 1 135 ? 6.359 2.208 -21.596 1.00 88.38 135 ALA A CA 1
ATOM 1064 C C . ALA A 1 135 ? 5.407 3.368 -21.249 1.00 88.38 135 ALA A C 1
ATOM 1066 O O . ALA A 1 135 ? 4.664 3.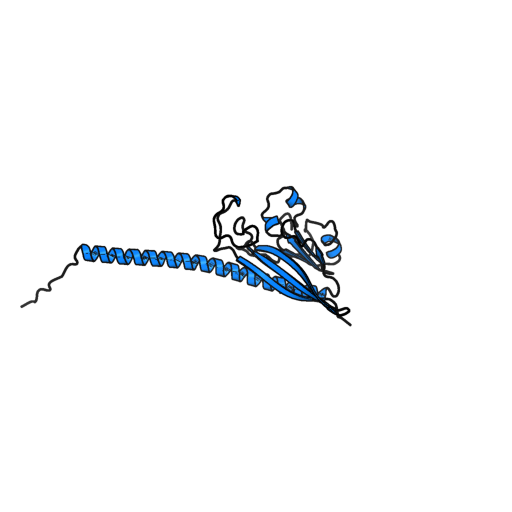306 -20.266 1.00 88.38 135 ALA A O 1
ATOM 1067 N N . ASP A 1 136 ? 5.383 4.413 -22.077 1.00 85.25 136 ASP A N 1
ATOM 1068 C CA . ASP A 1 136 ? 4.500 5.570 -21.866 1.00 85.25 136 ASP A CA 1
ATOM 1069 C C . ASP A 1 136 ? 3.020 5.164 -21.837 1.00 85.25 136 ASP A C 1
ATOM 1071 O O . ASP A 1 136 ? 2.262 5.633 -20.986 1.00 85.25 136 ASP A O 1
ATOM 1075 N N . VAL A 1 137 ? 2.644 4.205 -22.689 1.00 83.94 137 VAL A N 1
ATOM 1076 C CA . VAL A 1 137 ? 1.335 3.544 -22.682 1.00 83.94 137 VAL A CA 1
ATOM 1077 C C . VAL A 1 137 ? 1.516 2.103 -22.192 1.00 83.94 137 VAL A C 1
ATOM 1079 O O . VAL A 1 137 ? 1.881 1.230 -22.983 1.00 83.94 137 VAL A O 1
ATOM 1082 N N . PRO A 1 138 ? 1.322 1.825 -20.892 1.00 84.69 138 PRO A N 1
ATOM 1083 C CA . PRO A 1 138 ? 1.502 0.481 -20.367 1.00 84.69 138 PRO A CA 1
ATOM 1084 C C . PRO A 1 138 ? 0.363 -0.451 -20.760 1.00 84.69 138 PRO A C 1
ATOM 1086 O O . PRO A 1 138 ? -0.783 -0.041 -20.951 1.00 84.69 138 PRO A O 1
ATOM 1089 N N . LYS A 1 139 ? 0.656 -1.750 -20.742 1.00 85.75 139 LYS A N 1
ATOM 1090 C CA . LYS A 1 139 ? -0.392 -2.767 -20.711 1.00 85.75 139 LYS A CA 1
ATOM 1091 C C . LYS A 1 139 ? -1.053 -2.790 -19.327 1.00 85.75 139 LYS A C 1
ATOM 1093 O O . LYS A 1 139 ? -0.427 -3.187 -18.349 1.00 85.75 139 LYS A O 1
ATOM 1098 N N . TYR A 1 140 ? -2.314 -2.374 -19.251 1.00 87.19 140 TYR A N 1
ATOM 1099 C CA . TYR A 1 140 ? -3.056 -2.313 -17.986 1.00 87.19 140 TYR A CA 1
ATOM 1100 C C . TYR A 1 140 ? -3.565 -3.675 -17.499 1.00 87.19 140 TYR A C 1
ATOM 1102 O O . TYR A 1 140 ? -3.671 -3.885 -16.295 1.00 87.19 140 TYR A O 1
ATOM 1110 N N . ASP A 1 141 ? -3.842 -4.609 -18.408 1.00 89.06 141 ASP A N 1
ATOM 1111 C CA . ASP A 1 141 ? -4.332 -5.943 -18.055 1.00 89.06 141 ASP A CA 1
ATOM 1112 C C . ASP A 1 141 ? -3.194 -6.976 -18.004 1.00 89.06 141 ASP A C 1
ATOM 1114 O O . ASP A 1 141 ? -2.403 -7.124 -18.944 1.00 89.06 141 ASP A O 1
ATOM 1118 N N . ILE A 1 142 ? -3.103 -7.689 -16.888 1.00 89.75 142 ILE A N 1
ATOM 1119 C CA . ILE A 1 142 ? -2.042 -8.634 -16.553 1.00 89.75 142 ILE A CA 1
ATOM 1120 C C . ILE A 1 142 ? -2.692 -10.010 -16.471 1.00 89.75 142 ILE A C 1
ATOM 1122 O O . ILE A 1 142 ? -3.474 -10.262 -15.558 1.00 89.75 142 ILE A O 1
ATOM 1126 N N . THR A 1 143 ? -2.350 -10.913 -17.391 1.00 78.44 143 THR A N 1
ATOM 1127 C CA . THR A 1 143 ? -3.025 -12.222 -17.514 1.00 78.44 143 THR A CA 1
ATOM 1128 C C . THR A 1 143 ? -2.085 -13.426 -17.587 1.00 78.44 143 THR A C 1
ATOM 1130 O O . THR A 1 143 ? -2.487 -14.514 -17.195 1.00 78.44 143 THR A O 1
ATOM 1133 N N . ALA A 1 144 ? -0.838 -13.268 -18.049 1.00 73.25 144 ALA A N 1
ATOM 1134 C CA . ALA A 1 144 ? 0.047 -14.411 -18.328 1.00 73.25 144 ALA A CA 1
ATOM 1135 C C . ALA A 1 144 ? 1.468 -14.293 -17.747 1.00 73.25 144 ALA A C 1
ATOM 1137 O O . ALA A 1 144 ? 2.280 -15.200 -17.916 1.00 73.25 144 ALA A O 1
ATOM 1138 N N . ASP A 1 145 ? 1.797 -13.186 -17.083 1.00 80.81 145 ASP A N 1
ATOM 1139 C CA . ASP A 1 145 ? 3.156 -12.925 -16.610 1.00 80.81 145 ASP A CA 1
ATOM 1140 C C . ASP A 1 145 ? 3.414 -13.555 -15.230 1.00 80.81 145 ASP A C 1
ATOM 1142 O O . ASP A 1 145 ? 2.517 -13.646 -14.386 1.00 80.81 145 ASP A O 1
ATOM 1146 N N . LYS A 1 146 ? 4.664 -13.976 -14.975 1.00 88.06 146 LYS A N 1
ATOM 1147 C CA . LYS A 1 146 ? 5.090 -14.486 -13.664 1.00 88.06 146 LYS A CA 1
ATOM 1148 C C . LYS A 1 146 ? 4.962 -13.359 -12.640 1.00 88.06 146 LYS A C 1
ATOM 1150 O O . LYS A 1 146 ? 5.743 -12.406 -12.647 1.00 88.06 146 LYS A O 1
ATOM 1155 N N . ARG A 1 147 ? 3.966 -13.476 -11.764 1.00 90.25 147 ARG A N 1
ATOM 1156 C CA . ARG A 1 147 ? 3.542 -12.401 -10.864 1.00 90.25 147 ARG A CA 1
ATOM 1157 C C . ARG A 1 147 ? 3.347 -12.876 -9.431 1.00 90.25 147 ARG A C 1
ATOM 1159 O O . ARG A 1 147 ? 3.042 -14.039 -9.177 1.00 90.25 147 ARG A O 1
ATOM 1166 N N . SER A 1 148 ? 3.497 -11.946 -8.501 1.00 92.19 148 SER A N 1
ATOM 1167 C CA . SER A 1 148 ? 3.205 -12.127 -7.083 1.00 92.19 148 SER A CA 1
ATOM 1168 C C . SER A 1 148 ? 2.474 -10.890 -6.582 1.00 92.19 148 SER A C 1
ATOM 1170 O O . SER A 1 148 ? 2.988 -9.778 -6.702 1.00 92.19 148 SER A O 1
ATOM 1172 N N . GLU A 1 149 ? 1.271 -11.071 -6.049 1.00 91.31 149 GLU A N 1
ATOM 1173 C CA . GLU A 1 149 ? 0.546 -9.992 -5.385 1.00 91.31 149 GLU A CA 1
ATOM 1174 C C . GLU A 1 149 ? 1.071 -9.845 -3.955 1.00 91.31 149 GLU A C 1
ATOM 1176 O O . GLU A 1 149 ? 1.218 -10.832 -3.238 1.00 91.31 149 GLU A O 1
ATOM 1181 N N . LEU A 1 150 ? 1.420 -8.619 -3.568 1.00 92.19 150 LEU A N 1
ATOM 1182 C CA . LEU A 1 150 ? 2.164 -8.363 -2.332 1.00 92.19 150 LEU A CA 1
ATOM 1183 C C . LEU A 1 150 ? 1.283 -7.872 -1.188 1.00 92.19 150 LEU A C 1
ATOM 1185 O O . LEU A 1 150 ? 1.667 -8.017 -0.039 1.00 92.19 150 LEU A O 1
ATOM 1189 N N . LEU A 1 151 ? 0.107 -7.310 -1.480 1.00 91.50 151 LEU A N 1
ATOM 1190 C CA . LEU A 1 151 ? -0.827 -6.791 -0.471 1.00 91.50 151 LEU A CA 1
ATOM 1191 C C . LEU A 1 151 ? -2.038 -7.713 -0.270 1.00 91.50 151 LEU A C 1
ATOM 1193 O O . LEU A 1 151 ? -3.164 -7.246 -0.074 1.00 91.50 151 LEU A O 1
ATOM 1197 N N . VAL A 1 152 ? -1.808 -9.025 -0.343 1.00 82.94 152 VAL A N 1
ATOM 1198 C CA . VAL A 1 152 ? -2.843 -10.031 -0.090 1.00 82.94 152 VAL A CA 1
ATOM 1199 C C . VAL A 1 152 ? -3.006 -10.210 1.415 1.00 82.94 152 VAL A C 1
ATOM 1201 O O . VAL A 1 152 ? -2.056 -10.529 2.123 1.00 82.94 152 VAL A O 1
ATOM 1204 N N . SER A 1 153 ? -4.224 -10.002 1.901 1.00 80.00 153 SER A N 1
ATOM 1205 C CA . SER A 1 153 ? -4.642 -10.329 3.262 1.00 80.00 153 SER A CA 1
ATOM 1206 C C . SER A 1 153 ? -6.087 -10.807 3.213 1.00 80.00 153 SER A C 1
ATOM 1208 O O . SER A 1 153 ? -6.905 -10.217 2.505 1.00 80.00 153 SER A O 1
ATOM 1210 N N . ASP A 1 154 ? -6.392 -11.860 3.970 1.00 74.44 154 ASP A N 1
ATOM 1211 C CA . ASP A 1 154 ? -7.707 -12.509 3.964 1.00 74.44 154 ASP A CA 1
ATOM 1212 C C . ASP A 1 154 ? -8.811 -11.593 4.513 1.00 74.44 154 ASP A C 1
ATOM 1214 O O . ASP A 1 154 ? -9.921 -11.565 3.988 1.00 74.44 154 ASP A O 1
ATOM 1218 N N . ASN A 1 155 ? -8.488 -10.795 5.538 1.00 73.50 155 ASN A N 1
ATOM 1219 C CA . ASN A 1 155 ? -9.462 -9.987 6.282 1.00 73.50 155 ASN A CA 1
ATOM 1220 C C . ASN A 1 155 ? -9.191 -8.478 6.223 1.00 73.50 155 ASN A C 1
ATOM 1222 O O . ASN A 1 155 ? -9.934 -7.695 6.816 1.00 73.50 155 ASN A O 1
ATOM 1226 N N . THR A 1 156 ? -8.121 -8.047 5.553 1.00 82.69 156 THR A N 1
ATOM 1227 C CA . THR A 1 156 ? -7.745 -6.632 5.498 1.00 82.69 156 THR A CA 1
ATOM 1228 C C . THR A 1 156 ? -7.570 -6.197 4.055 1.00 82.69 156 THR A C 1
ATOM 1230 O O . THR A 1 156 ? -6.634 -6.582 3.362 1.00 82.69 156 THR A O 1
ATOM 1233 N N . GLU A 1 157 ? -8.470 -5.341 3.597 1.00 89.00 157 GLU A N 1
ATOM 1234 C CA . GLU A 1 157 ? -8.284 -4.596 2.366 1.00 89.00 157 GLU A CA 1
ATOM 1235 C C . GLU A 1 157 ? -7.180 -3.556 2.559 1.00 89.00 157 GLU A C 1
ATOM 1237 O O . GLU A 1 157 ? -7.381 -2.540 3.230 1.00 89.00 157 GLU A O 1
ATOM 1242 N N . LEU A 1 158 ? -6.018 -3.842 1.972 1.00 93.25 158 LEU A N 1
ATOM 1243 C CA . LEU A 1 158 ? -4.829 -2.999 1.989 1.00 93.25 158 LEU A CA 1
ATOM 1244 C C . LEU A 1 158 ? -4.591 -2.357 0.623 1.00 93.25 158 LEU A C 1
ATOM 1246 O O . LEU A 1 158 ? -4.875 -2.955 -0.413 1.00 93.25 158 LEU A O 1
ATOM 1250 N N . ALA A 1 159 ? -4.012 -1.164 0.619 1.00 93.94 159 ALA A N 1
ATOM 1251 C CA . ALA A 1 159 ? -3.533 -0.510 -0.588 1.00 93.94 159 ALA A CA 1
ATOM 1252 C C . ALA A 1 159 ? -2.264 0.294 -0.314 1.00 93.94 159 ALA A C 1
ATOM 1254 O O . ALA A 1 159 ? -1.952 0.644 0.828 1.00 93.94 159 ALA A O 1
ATOM 1255 N N . VAL A 1 160 ? -1.549 0.597 -1.396 1.00 95.00 160 VAL A N 1
ATOM 1256 C CA . VAL A 1 160 ? -0.515 1.628 -1.387 1.00 95.00 160 VAL A CA 1
ATOM 1257 C C . VAL A 1 160 ? -1.211 2.979 -1.473 1.00 95.00 160 VAL A C 1
ATOM 1259 O O . VAL A 1 160 ? -2.057 3.193 -2.339 1.00 95.00 160 VAL A O 1
ATOM 1262 N N . HIS A 1 161 ? -0.838 3.895 -0.596 1.00 93.88 161 HIS A N 1
ATOM 1263 C CA . HIS A 1 161 ? -1.358 5.261 -0.578 1.00 93.88 161 HIS A CA 1
ATOM 1264 C C . HIS A 1 161 ? -0.346 6.272 -1.083 1.00 93.88 161 HIS A C 1
ATOM 1266 O O . HIS A 1 161 ? -0.721 7.285 -1.658 1.00 93.88 161 HIS A O 1
ATOM 1272 N N . LYS A 1 162 ? 0.942 5.961 -0.942 1.00 93.12 162 LYS A N 1
ATOM 1273 C CA . LYS A 1 162 ? 2.033 6.771 -1.466 1.00 93.12 162 LYS A CA 1
ATOM 1274 C C . LYS A 1 162 ? 3.210 5.882 -1.812 1.00 93.12 162 LYS A C 1
ATOM 1276 O O . LYS A 1 162 ? 3.522 4.944 -1.082 1.00 93.12 162 LYS A O 1
ATOM 1281 N N . LEU A 1 163 ? 3.878 6.196 -2.911 1.00 93.56 163 LEU A N 1
ATOM 1282 C CA . LEU A 1 163 ? 5.157 5.612 -3.275 1.00 93.56 163 LEU A CA 1
ATOM 1283 C C . LEU A 1 163 ? 6.048 6.738 -3.778 1.00 93.56 163 LEU A C 1
ATOM 1285 O O . LEU A 1 163 ? 5.661 7.475 -4.680 1.00 93.56 163 LEU A O 1
ATOM 1289 N N . ALA A 1 164 ? 7.228 6.880 -3.190 1.00 92.94 164 ALA A N 1
ATOM 1290 C CA . ALA A 1 164 ? 8.191 7.892 -3.580 1.00 92.94 164 ALA A CA 1
ATOM 1291 C C . ALA A 1 164 ? 9.594 7.297 -3.669 1.00 92.94 164 ALA A C 1
ATOM 1293 O O . ALA A 1 164 ? 10.012 6.474 -2.853 1.00 92.94 164 ALA A O 1
ATOM 1294 N N . VAL A 1 165 ? 10.329 7.754 -4.678 1.00 92.44 165 VAL A N 1
ATOM 1295 C CA . VAL A 1 165 ? 11.740 7.440 -4.881 1.00 92.44 165 VAL A CA 1
ATOM 1296 C C . VAL A 1 165 ? 12.489 8.756 -4.966 1.00 92.44 165 VAL A C 1
ATOM 1298 O O . VAL A 1 165 ? 12.226 9.562 -5.854 1.00 92.44 165 VAL A O 1
ATOM 1301 N N . SER A 1 166 ? 13.424 8.977 -4.049 1.00 91.25 166 SER A N 1
ATOM 1302 C CA . SER A 1 166 ? 14.246 10.187 -4.023 1.00 91.25 166 SER A CA 1
ATOM 1303 C C . SER A 1 166 ? 15.732 9.834 -3.957 1.00 91.25 166 SER A C 1
ATOM 1305 O O . SER A 1 166 ? 16.102 8.839 -3.329 1.00 91.25 166 SER A O 1
ATOM 1307 N N . PRO A 1 167 ? 16.618 10.592 -4.626 1.00 87.44 167 PRO A N 1
ATOM 1308 C CA . PRO A 1 167 ? 18.053 10.398 -4.469 1.00 87.44 167 PRO A CA 1
ATOM 1309 C C . PRO A 1 167 ? 18.462 10.795 -3.044 1.00 87.44 167 PRO A C 1
ATOM 1311 O O . PRO A 1 167 ? 18.147 11.889 -2.587 1.00 87.44 167 PRO A O 1
ATOM 1314 N N . ALA A 1 168 ? 19.162 9.905 -2.343 1.00 84.50 168 ALA A N 1
ATOM 1315 C CA . ALA A 1 168 ? 19.725 10.179 -1.023 1.00 84.50 168 ALA A CA 1
ATOM 1316 C C . ALA A 1 168 ? 21.178 10.659 -1.134 1.00 84.50 168 ALA A C 1
ATOM 1318 O O . ALA A 1 168 ? 21.562 11.630 -0.491 1.00 84.50 168 ALA A O 1
ATOM 1319 N N . VAL A 1 169 ? 21.981 9.984 -1.965 1.00 80.69 169 VAL A N 1
ATOM 1320 C CA . VAL A 1 169 ? 23.383 10.333 -2.235 1.00 80.69 169 VAL A CA 1
ATOM 1321 C C . VAL A 1 169 ? 23.742 9.925 -3.663 1.00 80.69 169 VAL A C 1
ATOM 1323 O O . VAL A 1 169 ? 23.432 8.815 -4.099 1.00 80.69 169 VAL A O 1
ATOM 1326 N N . THR A 1 170 ? 24.445 10.795 -4.382 1.00 70.81 170 THR A N 1
ATOM 1327 C CA . THR A 1 170 ? 25.014 10.503 -5.704 1.00 70.81 170 THR A CA 1
ATOM 1328 C C . THR A 1 170 ? 26.531 10.679 -5.657 1.00 70.81 170 THR A C 1
ATOM 1330 O O . THR A 1 170 ? 27.012 11.810 -5.651 1.00 70.81 170 THR A O 1
ATOM 1333 N N . HIS A 1 171 ? 27.284 9.573 -5.631 1.00 68.81 171 HIS A N 1
ATOM 1334 C CA . HIS A 1 171 ? 28.751 9.578 -5.703 1.00 68.81 171 HIS A CA 1
ATOM 1335 C C . HIS A 1 171 ? 29.232 8.692 -6.859 1.00 68.81 171 HIS A C 1
ATOM 1337 O O . HIS A 1 171 ? 29.151 7.461 -6.797 1.00 68.81 171 HIS A O 1
ATOM 1343 N N . GLY A 1 172 ? 29.757 9.326 -7.913 1.00 69.62 172 GLY A N 1
ATOM 1344 C CA . GLY A 1 172 ? 30.265 8.635 -9.101 1.00 69.62 172 GLY A CA 1
ATOM 1345 C C . GLY A 1 172 ? 29.203 7.746 -9.758 1.00 69.62 172 GLY A C 1
ATOM 1346 O O . GLY A 1 172 ? 28.086 8.189 -10.022 1.00 69.62 172 GLY A O 1
ATOM 1347 N N . ILE A 1 173 ? 29.550 6.479 -9.997 1.00 65.94 173 ILE A N 1
ATOM 1348 C CA . ILE A 1 173 ? 28.664 5.460 -10.592 1.00 65.94 173 ILE A CA 1
ATOM 1349 C C . ILE A 1 173 ? 27.674 4.837 -9.597 1.00 65.94 173 ILE A C 1
ATOM 1351 O O . ILE A 1 173 ? 26.722 4.178 -10.009 1.00 65.94 173 ILE A O 1
ATOM 1355 N N . SER A 1 174 ? 27.878 5.036 -8.291 1.00 69.12 174 SER A N 1
ATOM 1356 C CA . SER A 1 174 ? 27.002 4.494 -7.253 1.00 69.12 174 SER A CA 1
ATOM 1357 C C . SER A 1 174 ? 25.958 5.518 -6.818 1.00 69.12 174 SER A C 1
ATOM 1359 O O . SER A 1 174 ? 26.281 6.646 -6.435 1.00 69.12 174 SER A O 1
ATOM 1361 N N . LYS A 1 175 ? 24.688 5.115 -6.864 1.00 82.50 175 LYS A N 1
ATOM 1362 C CA . LYS A 1 175 ? 23.554 5.952 -6.472 1.00 82.50 175 LYS A CA 1
ATOM 1363 C C . LYS A 1 175 ? 22.819 5.301 -5.310 1.00 82.50 175 LYS A C 1
ATOM 1365 O O . LYS A 1 175 ? 22.463 4.123 -5.370 1.00 82.50 175 LYS A O 1
ATOM 1370 N N . LEU A 1 176 ? 22.604 6.068 -4.249 1.00 88.38 176 LEU A N 1
ATOM 1371 C CA . LEU A 1 176 ? 21.772 5.683 -3.119 1.00 88.38 176 LEU A CA 1
ATOM 1372 C C . LEU A 1 176 ? 20.413 6.362 -3.275 1.00 88.38 176 LEU A C 1
ATOM 1374 O O . LEU A 1 176 ? 20.343 7.585 -3.388 1.00 88.38 176 LEU A O 1
ATOM 1378 N N . TYR A 1 177 ? 19.345 5.576 -3.252 1.00 90.00 177 TYR A N 1
ATOM 1379 C CA . TYR A 1 177 ? 17.971 6.057 -3.315 1.00 90.00 177 TYR A CA 1
ATOM 1380 C C . TYR A 1 177 ? 17.257 5.776 -2.000 1.00 90.00 177 TYR A C 1
ATOM 1382 O O . TYR A 1 177 ? 17.401 4.693 -1.433 1.00 90.00 177 TYR A O 1
ATOM 1390 N N . LYS A 1 178 ? 16.464 6.739 -1.541 1.00 92.88 178 LYS A N 1
ATOM 1391 C CA . LYS A 1 178 ? 15.457 6.557 -0.503 1.00 92.88 178 LYS A CA 1
ATOM 1392 C C . LYS A 1 178 ? 14.153 6.124 -1.174 1.00 92.88 178 LYS A C 1
ATOM 1394 O O . LYS A 1 178 ? 13.677 6.793 -2.092 1.00 92.88 178 LYS A O 1
ATOM 1399 N N . LEU A 1 179 ? 13.612 4.998 -0.729 1.00 92.56 179 LEU A N 1
ATOM 1400 C CA . LEU A 1 179 ? 12.300 4.490 -1.109 1.00 92.56 179 LEU A CA 1
ATOM 1401 C C . LEU A 1 179 ? 11.364 4.678 0.078 1.00 92.56 179 LEU A C 1
ATOM 1403 O O . LEU A 1 179 ? 11.639 4.141 1.153 1.00 92.56 179 LEU A O 1
ATOM 1407 N N . ASP A 1 180 ? 10.274 5.397 -0.143 1.00 93.88 180 ASP A N 1
ATOM 1408 C CA . ASP A 1 180 ? 9.203 5.574 0.830 1.00 93.88 180 ASP A CA 1
ATOM 1409 C C . ASP A 1 180 ? 7.926 4.965 0.257 1.00 93.88 180 ASP A C 1
ATOM 1411 O O . ASP A 1 180 ? 7.512 5.305 -0.854 1.00 93.88 180 ASP A O 1
ATOM 1415 N N . ILE A 1 181 ? 7.310 4.051 1.001 1.00 94.06 181 ILE A N 1
ATOM 1416 C CA . ILE A 1 181 ? 6.013 3.471 0.661 1.00 94.06 181 ILE A CA 1
ATOM 1417 C C . ILE A 1 181 ? 5.074 3.600 1.855 1.00 94.06 181 ILE A C 1
ATOM 1419 O O . ILE A 1 181 ? 5.388 3.174 2.964 1.00 94.06 181 ILE A O 1
ATOM 1423 N N . GLU A 1 182 ? 3.910 4.184 1.621 1.00 94.50 182 GLU A N 1
ATOM 1424 C CA . GLU A 1 182 ? 2.836 4.261 2.599 1.00 94.50 182 GLU A CA 1
ATOM 1425 C C . GLU A 1 182 ? 1.803 3.192 2.259 1.00 94.50 182 GLU A C 1
ATOM 1427 O O . GLU A 1 182 ? 1.223 3.196 1.170 1.00 94.50 182 GLU A O 1
ATOM 1432 N N . VAL A 1 183 ? 1.605 2.251 3.179 1.00 94.38 183 VAL A N 1
ATOM 1433 C CA . VAL A 1 183 ? 0.660 1.143 3.031 1.00 94.38 183 VAL A CA 1
ATOM 1434 C C . VAL A 1 183 ? -0.329 1.202 4.177 1.00 94.38 183 VAL A C 1
ATOM 1436 O O . VAL A 1 183 ? 0.040 1.397 5.335 1.00 94.38 183 VAL A O 1
ATOM 1439 N N . GLY A 1 184 ? -1.600 0.995 3.870 1.00 93.81 184 GLY A N 1
ATOM 1440 C CA . GLY A 1 184 ? -2.623 0.986 4.897 1.00 93.81 184 GLY A CA 1
ATOM 1441 C C . GLY A 1 184 ? -3.913 0.348 4.444 1.00 93.81 184 GLY A C 1
ATOM 1442 O O . GLY A 1 184 ? -4.054 -0.100 3.307 1.00 93.81 184 GLY A O 1
ATOM 1443 N N . THR A 1 185 ? -4.873 0.336 5.356 1.00 93.62 185 THR A N 1
ATOM 1444 C CA . THR A 1 185 ? -6.252 -0.047 5.073 1.00 93.62 185 THR A CA 1
ATOM 1445 C C . THR A 1 185 ? -6.853 0.821 3.975 1.00 93.62 185 THR A C 1
ATOM 1447 O O . THR A 1 185 ? -6.571 2.016 3.930 1.00 93.62 185 THR A O 1
ATOM 1450 N N . ASN A 1 186 ? -7.712 0.253 3.133 1.00 91.44 186 ASN A N 1
ATOM 1451 C CA . ASN A 1 186 ? -8.325 0.964 2.011 1.00 91.44 186 ASN A CA 1
ATOM 1452 C C . ASN A 1 186 ? -9.852 0.805 1.926 1.00 91.44 186 ASN A C 1
ATOM 1454 O O . ASN A 1 186 ? -10.432 0.967 0.858 1.00 91.44 186 ASN A O 1
ATOM 1458 N N . LYS A 1 187 ? -10.518 0.510 3.046 1.00 89.19 187 LYS A N 1
ATOM 1459 C CA . LYS A 1 187 ? -11.983 0.437 3.093 1.00 89.19 187 LYS A CA 1
ATOM 1460 C C . LYS A 1 187 ? -12.578 1.820 2.802 1.00 89.19 187 LYS A C 1
ATOM 1462 O O . LYS A 1 187 ? -12.153 2.821 3.382 1.00 89.19 187 LYS A O 1
ATOM 1467 N N . LYS A 1 188 ? -13.579 1.891 1.921 1.00 85.69 188 LYS A N 1
ATOM 1468 C CA . LYS A 1 188 ? -14.229 3.159 1.549 1.00 85.69 188 LYS A CA 1
ATOM 1469 C C . LYS A 1 188 ? -14.712 3.915 2.796 1.00 85.69 188 LYS A C 1
ATOM 1471 O O . LYS A 1 188 ? -15.388 3.350 3.652 1.00 85.69 188 LYS A O 1
ATOM 1476 N N . GLY A 1 189 ? -14.314 5.184 2.914 1.00 82.56 189 GLY A N 1
ATOM 1477 C CA . GLY A 1 189 ? -14.638 6.062 4.044 1.00 82.56 189 GLY A CA 1
ATOM 1478 C C . GLY A 1 189 ? -13.871 5.801 5.352 1.00 82.56 189 GLY A C 1
ATOM 1479 O O . GLY A 1 189 ? -14.132 6.486 6.342 1.00 82.56 189 GLY A O 1
ATOM 1480 N N . SER A 1 190 ? -12.917 4.864 5.415 1.00 85.19 190 SER A N 1
ATOM 1481 C CA . SER A 1 190 ? -12.067 4.720 6.613 1.00 85.19 190 SER A CA 1
ATOM 1482 C C . SER A 1 190 ? -10.974 5.793 6.697 1.00 85.19 190 SER A C 1
ATOM 1484 O O . SER A 1 190 ? -10.496 6.101 7.789 1.00 85.19 190 SER A O 1
ATOM 1486 N N . LEU A 1 191 ? -10.597 6.366 5.552 1.00 86.81 191 LEU A N 1
ATOM 1487 C CA . LEU A 1 191 ? -9.566 7.392 5.419 1.00 86.81 191 LEU A CA 1
ATOM 1488 C C . LEU A 1 191 ? -10.161 8.744 5.015 1.00 86.81 191 LEU A C 1
ATOM 1490 O O . LEU A 1 191 ? -11.186 8.798 4.334 1.00 86.81 191 LEU A O 1
ATOM 1494 N N . ASP A 1 192 ? -9.511 9.823 5.443 1.00 84.19 192 ASP A N 1
ATOM 1495 C CA . ASP A 1 192 ? -9.745 11.173 4.935 1.00 84.19 192 ASP A CA 1
ATOM 1496 C C . ASP A 1 192 ? -8.987 11.424 3.614 1.00 84.19 192 ASP A C 1
ATOM 1498 O O . ASP A 1 192 ? -8.277 10.559 3.096 1.00 84.19 192 ASP A O 1
ATOM 1502 N N . ASN A 1 193 ? -9.123 12.634 3.066 1.00 80.19 193 ASN A N 1
ATOM 1503 C CA . ASN A 1 193 ? -8.468 13.030 1.813 1.00 80.19 193 ASN A CA 1
ATOM 1504 C C . ASN A 1 193 ? -6.931 13.082 1.890 1.00 80.19 193 ASN A C 1
ATOM 1506 O O . ASN A 1 193 ? -6.286 13.130 0.850 1.00 80.19 193 ASN A O 1
ATOM 1510 N N . ASN A 1 194 ? -6.357 13.078 3.095 1.00 80.75 194 ASN A N 1
ATOM 1511 C CA . ASN A 1 194 ? -4.917 13.103 3.352 1.00 80.75 194 ASN A CA 1
ATOM 1512 C C . ASN A 1 194 ? -4.397 11.727 3.799 1.00 80.75 194 ASN A C 1
ATOM 1514 O O . ASN A 1 194 ? -3.343 11.648 4.434 1.00 80.75 194 ASN A O 1
ATOM 1518 N N . THR A 1 195 ? -5.156 10.661 3.530 1.00 83.81 195 THR A N 1
ATOM 1519 C CA . THR A 1 195 ? -4.821 9.283 3.904 1.00 83.81 195 THR A CA 1
ATOM 1520 C C . THR A 1 195 ? -4.662 9.076 5.414 1.00 83.81 195 THR A C 1
ATOM 1522 O O . THR A 1 195 ? -3.892 8.240 5.884 1.00 83.81 195 THR A O 1
ATOM 1525 N N . ARG A 1 196 ? -5.405 9.821 6.230 1.00 86.75 196 ARG A N 1
ATOM 1526 C CA . ARG A 1 196 ? -5.417 9.635 7.685 1.00 86.75 196 ARG A CA 1
ATOM 1527 C C . ARG A 1 196 ? -6.673 8.916 8.117 1.00 86.75 196 ARG A C 1
ATOM 1529 O O . ARG A 1 196 ? -7.736 9.078 7.524 1.00 86.75 196 ARG A O 1
ATOM 1536 N N . CYS A 1 197 ? -6.564 8.149 9.197 1.00 88.69 197 CYS A N 1
ATOM 1537 C CA . CYS A 1 197 ? -7.720 7.481 9.771 1.00 88.69 197 CYS A CA 1
ATOM 1538 C C . CYS A 1 197 ? -8.758 8.487 10.239 1.00 88.69 197 CYS A C 1
ATOM 1540 O O . CYS A 1 197 ? -8.489 9.344 11.084 1.00 88.69 197 CYS A O 1
ATOM 1542 N N . ARG A 1 198 ? -9.959 8.358 9.684 1.00 85.38 198 ARG A N 1
ATOM 1543 C CA . ARG A 1 198 ? -11.046 9.276 9.967 1.00 85.38 198 ARG A CA 1
ATOM 1544 C C . ARG A 1 198 ? -11.623 8.993 11.352 1.00 85.38 198 ARG A C 1
ATOM 1546 O O . ARG A 1 198 ? -11.924 7.852 11.689 1.00 85.38 198 ARG A O 1
ATOM 1553 N N . ILE A 1 199 ? -11.784 10.055 12.138 1.00 79.06 199 ILE A N 1
ATOM 1554 C CA . ILE A 1 199 ? -12.341 9.995 13.499 1.00 79.06 199 ILE A CA 1
ATOM 1555 C C . ILE A 1 199 ? -13.821 10.397 13.493 1.00 79.06 199 ILE A C 1
ATOM 1557 O O . ILE A 1 199 ? -14.635 9.793 14.185 1.00 79.06 199 ILE A O 1
ATOM 1561 N N . ASN A 1 200 ? -14.175 11.396 12.682 1.00 74.62 200 ASN A N 1
ATOM 1562 C CA . ASN A 1 200 ? -15.516 11.968 12.655 1.00 74.62 200 ASN A CA 1
ATOM 1563 C C . ASN A 1 200 ? -16.349 11.406 11.506 1.00 74.62 200 ASN A C 1
ATOM 1565 O O . ASN A 1 200 ? -15.843 11.134 10.417 1.00 74.62 200 ASN A O 1
ATOM 1569 N N . HIS A 1 201 ? -17.645 11.253 11.755 1.00 68.75 201 HIS A N 1
ATOM 1570 C CA . HIS A 1 201 ? -18.588 10.885 10.714 1.00 68.75 201 HIS A CA 1
ATOM 1571 C C . HIS A 1 201 ? -18.789 12.055 9.753 1.00 68.75 201 HIS A C 1
ATOM 1573 O O . HIS A 1 201 ? -19.098 13.162 10.184 1.00 68.75 201 HIS A O 1
ATOM 1579 N N . ASP A 1 202 ? -18.625 11.784 8.465 1.00 66.19 202 ASP A N 1
ATOM 1580 C CA . ASP A 1 202 ? -18.945 12.713 7.389 1.00 66.19 202 ASP A CA 1
ATOM 1581 C C . ASP A 1 202 ? -19.715 11.936 6.317 1.00 66.19 202 ASP A C 1
ATOM 1583 O O . ASP A 1 202 ? -19.181 10.993 5.716 1.00 66.19 202 ASP A O 1
ATOM 1587 N N . ASP A 1 203 ? -20.983 12.305 6.136 1.00 65.44 203 ASP A N 1
ATOM 1588 C CA . ASP A 1 203 ? -21.919 11.687 5.194 1.00 65.44 203 ASP A CA 1
ATOM 1589 C C . ASP A 1 203 ? -21.478 11.847 3.731 1.00 65.44 203 ASP A C 1
ATOM 1591 O O . ASP A 1 203 ? -21.842 11.031 2.883 1.00 65.44 203 ASP A O 1
ATOM 1595 N N . SER A 1 204 ? -20.634 12.840 3.427 1.00 63.88 204 SER A N 1
ATOM 1596 C CA . SER A 1 204 ? -20.138 13.096 2.068 1.00 63.88 204 SER A CA 1
ATOM 1597 C C . SER A 1 204 ? -19.214 11.998 1.521 1.00 63.88 204 SER A C 1
ATOM 1599 O O . SER A 1 204 ? -19.004 11.910 0.313 1.00 63.88 204 SER A O 1
ATOM 1601 N N . LEU A 1 205 ? -18.697 11.122 2.391 1.00 61.59 205 LEU A N 1
ATOM 1602 C CA . LEU A 1 205 ? -17.775 10.032 2.045 1.00 61.59 205 LEU A CA 1
ATOM 1603 C C . LEU A 1 205 ? -18.453 8.647 2.009 1.00 61.59 205 LEU A C 1
ATOM 1605 O O . LEU A 1 205 ? -17.781 7.634 1.810 1.00 61.59 205 LEU A O 1
ATOM 1609 N N . GLY A 1 206 ? -19.779 8.590 2.188 1.00 62.09 206 GLY A N 1
ATOM 1610 C CA . GLY A 1 206 ? -20.611 7.418 1.879 1.00 62.09 206 GLY A CA 1
ATOM 1611 C C . GLY A 1 206 ? -20.458 6.192 2.791 1.00 62.09 206 GLY A C 1
ATOM 1612 O O . GLY A 1 206 ? -21.042 5.151 2.501 1.00 62.09 206 GLY A O 1
ATOM 1613 N N . ALA A 1 207 ? -19.694 6.280 3.883 1.00 69.12 207 ALA A N 1
ATOM 1614 C CA . ALA A 1 207 ? -19.558 5.212 4.877 1.00 69.12 207 ALA A CA 1
ATOM 1615 C C . ALA A 1 207 ? -19.301 5.788 6.277 1.00 69.12 207 ALA A C 1
ATOM 1617 O O . ALA A 1 207 ? -18.892 6.940 6.402 1.00 69.12 207 ALA A O 1
ATOM 1618 N N . LYS A 1 208 ? -19.501 4.989 7.333 1.00 72.44 208 LYS A N 1
ATOM 1619 C CA . LYS A 1 208 ? -19.128 5.353 8.712 1.00 72.44 208 LYS A CA 1
ATOM 1620 C C . LYS A 1 208 ? -17.604 5.256 8.899 1.00 72.44 208 LYS A C 1
ATOM 1622 O O . LYS A 1 208 ? -16.990 4.384 8.284 1.00 72.44 208 LYS A O 1
ATOM 1627 N N . PRO A 1 209 ? -16.976 6.124 9.716 1.00 77.88 209 PRO A N 1
ATOM 1628 C CA . PRO A 1 209 ? -15.566 5.984 10.051 1.00 77.88 209 PRO A CA 1
ATOM 1629 C C . PRO A 1 209 ? -15.357 4.673 10.809 1.00 77.88 209 PRO A C 1
ATOM 1631 O O . PRO A 1 209 ? -16.167 4.299 11.656 1.00 77.88 209 PRO A O 1
ATOM 1634 N N . ASP A 1 210 ? -14.270 3.985 10.486 1.00 82.69 210 ASP A N 1
ATOM 1635 C CA . ASP A 1 210 ? -13.913 2.694 11.066 1.00 82.69 210 ASP A CA 1
ATOM 1636 C C . ASP A 1 210 ? -12.503 2.806 11.651 1.00 82.69 210 ASP A C 1
ATOM 1638 O O . ASP A 1 210 ? -11.505 2.441 11.028 1.00 82.69 210 ASP A O 1
ATOM 1642 N N . PHE A 1 211 ? -12.416 3.460 12.811 1.00 81.19 211 PHE A N 1
ATOM 1643 C CA . PHE A 1 211 ? -11.141 3.796 13.451 1.00 81.19 211 PHE A CA 1
ATOM 1644 C C . PHE A 1 211 ? -10.433 2.577 14.056 1.00 81.19 211 PHE A C 1
ATOM 1646 O O . PHE A 1 211 ? -9.206 2.590 14.224 1.00 81.19 211 PHE A O 1
ATOM 1653 N N . ASP A 1 212 ? -11.206 1.545 14.383 1.00 83.62 212 ASP A N 1
ATOM 1654 C CA . ASP A 1 212 ? -10.709 0.295 14.950 1.00 83.62 212 ASP A CA 1
ATOM 1655 C C . ASP A 1 212 ? -10.088 -0.573 13.853 1.00 83.62 212 ASP A C 1
ATOM 1657 O O . ASP A 1 212 ? -9.035 -1.170 14.058 1.00 83.62 212 ASP A O 1
ATOM 1661 N N . TYR A 1 213 ? -10.643 -0.534 12.641 1.00 86.06 213 TYR A N 1
ATOM 1662 C CA . TYR A 1 213 ? -10.015 -1.124 11.465 1.00 86.06 213 TYR A CA 1
ATOM 1663 C C . TYR A 1 213 ? -8.844 -0.285 10.937 1.00 86.06 213 TYR A C 1
ATOM 1665 O O . TYR A 1 213 ? -7.804 -0.831 10.576 1.00 86.06 213 TYR A O 1
ATOM 1673 N N . CYS A 1 214 ? -8.993 1.039 10.870 1.00 90.50 214 CYS A N 1
ATOM 1674 C CA . CYS A 1 214 ? -8.086 1.878 10.100 1.00 90.50 214 CYS A CA 1
ATOM 1675 C C . CYS A 1 214 ? -6.652 1.927 10.648 1.00 90.50 214 CYS A C 1
ATOM 1677 O O . CYS A 1 214 ? -6.401 2.235 11.821 1.00 90.50 214 CYS A O 1
ATOM 1679 N N . SER A 1 215 ? -5.690 1.722 9.748 1.00 92.38 215 SER A N 1
ATOM 1680 C CA . SER A 1 215 ? -4.270 1.930 10.012 1.00 92.38 215 SER A CA 1
ATOM 1681 C C . SER A 1 215 ? -3.510 2.220 8.720 1.00 92.38 215 SER A C 1
ATOM 1683 O O . SER A 1 215 ? -3.782 1.623 7.678 1.00 92.38 215 SER A O 1
ATOM 1685 N N . VAL A 1 216 ? -2.549 3.138 8.808 1.00 93.44 216 VAL A N 1
ATOM 1686 C CA . VAL A 1 216 ? -1.645 3.531 7.727 1.00 93.44 216 VAL A CA 1
ATOM 1687 C C . VAL A 1 216 ? -0.239 3.608 8.307 1.00 93.44 216 VAL A C 1
ATOM 1689 O O . VAL A 1 216 ? -0.045 4.168 9.388 1.00 93.44 216 VAL A O 1
ATOM 1692 N N . VAL A 1 217 ? 0.724 2.995 7.624 1.00 93.81 217 VAL A N 1
ATOM 1693 C CA . VAL A 1 217 ? 2.117 2.901 8.064 1.00 93.81 217 VAL A CA 1
ATOM 1694 C C . VAL A 1 217 ? 3.032 3.282 6.909 1.00 93.81 217 VAL A C 1
ATOM 1696 O O . VAL A 1 217 ? 2.875 2.800 5.786 1.00 93.81 217 VAL A O 1
ATOM 1699 N N . GLU A 1 218 ? 4.011 4.128 7.208 1.00 95.06 218 GLU A N 1
ATOM 1700 C CA . GLU A 1 218 ? 5.091 4.474 6.291 1.00 95.06 218 GLU A CA 1
ATOM 1701 C C . GLU A 1 218 ? 6.277 3.526 6.499 1.00 95.06 218 GLU A C 1
ATOM 1703 O O . GLU A 1 218 ? 6.754 3.321 7.619 1.00 95.06 218 GLU A O 1
ATOM 1708 N N . PHE A 1 219 ? 6.765 2.955 5.403 1.00 95.25 219 PHE A N 1
ATOM 1709 C CA . PHE A 1 219 ? 7.978 2.155 5.360 1.00 95.25 219 PHE A CA 1
ATOM 1710 C C . PHE A 1 219 ? 9.023 2.886 4.527 1.00 95.25 219 PHE A C 1
ATOM 1712 O O . PHE A 1 219 ? 8.834 3.130 3.335 1.00 95.25 219 PHE A O 1
ATOM 1719 N N . THR A 1 220 ? 10.159 3.173 5.156 1.00 94.62 220 THR A N 1
ATOM 1720 C CA . THR A 1 220 ? 11.300 3.815 4.507 1.00 94.62 220 THR A CA 1
ATOM 1721 C C . THR A 1 220 ? 12.471 2.853 4.404 1.00 94.62 220 THR A C 1
ATOM 1723 O O . THR A 1 220 ? 12.819 2.135 5.350 1.00 94.62 220 THR A O 1
ATOM 1726 N N . THR A 1 221 ? 13.168 2.886 3.273 1.00 92.00 221 THR A N 1
ATOM 1727 C CA . THR A 1 221 ? 14.496 2.293 3.180 1.00 92.00 221 THR A CA 1
ATOM 1728 C C . THR A 1 221 ? 15.431 3.022 2.238 1.00 92.00 221 THR A C 1
ATOM 1730 O O . THR A 1 221 ? 15.010 3.813 1.404 1.00 92.00 221 THR A O 1
ATOM 1733 N N . PHE A 1 222 ? 16.707 2.663 2.327 1.00 90.62 222 PHE A N 1
ATOM 1734 C CA . PHE A 1 222 ? 17.737 3.076 1.401 1.00 90.62 222 PHE A CA 1
ATOM 1735 C C . PHE A 1 222 ? 18.197 1.873 0.586 1.00 90.62 222 PHE A C 1
ATOM 1737 O O . PHE A 1 222 ? 18.503 0.811 1.132 1.00 90.62 222 PHE A O 1
ATOM 1744 N N . VAL A 1 223 ? 18.248 2.045 -0.728 1.00 89.38 223 VAL A N 1
ATOM 1745 C CA . VAL A 1 223 ? 18.734 1.042 -1.674 1.00 89.38 223 VAL A CA 1
ATOM 1746 C C . VAL A 1 223 ? 19.863 1.629 -2.499 1.00 89.38 223 VAL A C 1
ATOM 1748 O O . VAL A 1 223 ? 19.811 2.781 -2.931 1.00 89.38 223 VAL A O 1
ATOM 1751 N N . ARG A 1 224 ? 20.900 0.826 -2.717 1.00 86.31 224 ARG A N 1
ATOM 1752 C CA . ARG A 1 224 ? 22.023 1.180 -3.581 1.00 86.31 224 ARG A CA 1
ATOM 1753 C C . ARG A 1 224 ? 21.825 0.555 -4.955 1.00 86.31 224 ARG A C 1
ATOM 1755 O O . ARG A 1 224 ? 21.475 -0.620 -5.048 1.00 86.31 224 ARG A O 1
ATOM 1762 N N . ILE A 1 225 ? 22.091 1.340 -5.990 1.00 82.19 225 ILE A N 1
ATOM 1763 C CA . ILE A 1 225 ? 22.086 0.927 -7.393 1.00 82.19 225 ILE A CA 1
ATOM 1764 C C . ILE A 1 225 ? 23.430 1.321 -7.993 1.00 82.19 225 ILE A C 1
ATOM 1766 O O . ILE A 1 225 ? 23.911 2.435 -7.769 1.00 82.19 225 ILE A O 1
ATOM 1770 N N . GLY A 1 226 ? 24.037 0.405 -8.738 1.00 71.00 226 GLY A N 1
ATOM 1771 C CA . GLY A 1 226 ? 25.379 0.566 -9.281 1.00 71.00 226 GLY A CA 1
ATOM 1772 C C . GLY A 1 226 ? 26.482 0.271 -8.261 1.00 71.00 226 GLY A C 1
ATOM 1773 O O . GLY A 1 226 ? 26.357 0.536 -7.057 1.00 71.00 226 GLY A O 1
ATOM 1774 N N . GLY A 1 227 ? 27.590 -0.273 -8.767 1.00 60.62 227 GLY A N 1
ATOM 1775 C CA . GLY A 1 227 ? 28.786 -0.584 -7.980 1.00 60.62 227 GLY A CA 1
ATOM 1776 C C . GLY A 1 227 ? 29.245 -2.039 -8.035 1.00 60.62 227 GLY A C 1
ATOM 1777 O O . GLY A 1 227 ? 29.783 -2.512 -7.040 1.00 60.62 227 GLY A O 1
ATOM 1778 N N . VAL A 1 228 ? 29.022 -2.738 -9.149 1.00 53.41 228 VAL A N 1
ATOM 1779 C CA . VAL A 1 228 ? 29.830 -3.919 -9.469 1.00 53.41 228 VAL A CA 1
ATOM 1780 C C . VAL A 1 228 ? 30.974 -3.402 -10.340 1.00 53.41 228 VAL A C 1
ATOM 1782 O O . VAL A 1 228 ? 30.719 -2.949 -11.456 1.00 53.41 228 VAL A O 1
ATOM 1785 N N . GLU A 1 229 ? 32.176 -3.332 -9.768 1.00 40.78 229 GLU A N 1
ATOM 1786 C CA . GLU A 1 229 ? 33.422 -3.333 -10.549 1.00 40.78 229 GLU A CA 1
ATOM 1787 C C . GLU A 1 229 ? 33.708 -4.758 -11.027 1.00 40.78 229 GLU A C 1
ATOM 1789 O O . GLU A 1 229 ? 33.454 -5.699 -10.235 1.00 40.78 229 GLU A O 1
#

Solvent-accessible surface area (backbone atoms only — not comparable to full-atom values): 12630 Å² total; per-residue (Å²): 136,84,84,78,80,81,81,81,75,82,52,71,67,60,52,52,52,52,52,51,53,52,51,54,51,53,52,53,50,52,53,50,55,53,52,52,50,42,51,47,51,29,48,50,43,49,50,50,50,54,51,42,50,48,55,45,49,53,50,49,51,55,50,46,58,68,26,44,78,44,80,47,78,44,56,64,51,40,83,83,24,35,36,35,43,32,28,55,47,34,30,37,35,20,24,16,30,59,48,71,67,52,86,52,73,82,56,62,78,64,40,31,20,46,78,87,40,79,33,42,36,34,42,37,50,40,84,64,43,26,68,48,53,65,36,98,77,47,65,39,72,46,80,84,71,56,66,45,72,53,57,77,52,98,88,49,62,44,21,36,54,40,55,48,78,44,83,71,46,82,57,90,78,31,36,33,30,35,40,40,39,28,41,24,56,46,57,72,30,21,47,45,99,82,68,40,66,22,84,65,79,46,80,91,53,78,36,68,43,37,58,41,63,38,47,69,47,79,47,75,47,79,45,58,34,39,79,85,129

Radius of gyration: 27.08 Å; Cα contacts (8 Å, |Δi|>4): 412; chains: 1; bounding box: 69×36×100 Å

Foldseek 3Di:
DDDDDDDDDDDPVVVVVVVVVVVVVVVVVVVVVVVVVLLVLLVVQVVLQVVLVVVVVVVVQVQQQVLQADWDKDDQPLQQDKIWTAGQFKIKTFHHLNLLLDPDPVSLVRAQDEVNHGAAIKIFGGHCQCVQAVPPDHDRYDYDTDMDRRSDDPPFAKHWRGWDWAFPDDDDQKTKIKIKIKMWGRPQPQADPVRDGDDDDDCVRPDGHSNSNTDIDMDIDIHMHHDDD